Protein AF-A0A0G4L5X0-F1 (afdb_monomer_lite)

InterPro domains:
  IPR021056 Mitochondrial import inner membrane translo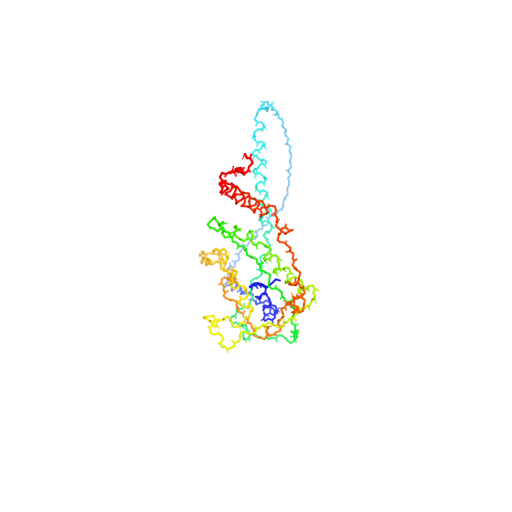case subunit Tim54 [PF11711] (5-232)

Sequence (286 aa):
MLDHEYIRGLHEGWLGPLDAPAQPEPETKPEPVLAAEPVVTPVADAIAETVEEAEKKAADAKAAEEKAAEEKAAEEKKKEEEKKKRPPQPPSYNSTADYAAAHLPPTLPEQLAPAAPIQFPHILGFFNTFTRLKRFLNRRALADDIGREVAAACFAAHREWREGEPGASSDDDELRLEQQRVLAHEEKNWVKSVWEEEKAPEEGKEAEPPREKVWPKPMVLDTRIASRMRRFEVQPEDEARARAIVVPEEEIEGFIKGSLRSIAQWGMSAFAAENKGPNVGNLDDA

Foldseek 3Di:
DQDLVVQLVVLCVFQNDPDQPPDPPDDDDDDDDDDDDDDDDDDDDDDDDDDDDDDDPDDPVPPVVVVVVVVVVVVVVVVVVVVPPDPPDDARRDDLVCSVVTDGDPPDDLADDEDEDQDDQDADDDVCVVVVVVCVQVVVVSVVVNVQQVVLVVVVAKDAWDFADPPPPDVPPVCRTNSQVPCVVRLVRDDVVLVDDDDPDDPDDDDDPDHDSSSVDRRRHDPSVSRNYMYRHDDVVVVVVVVVDDDDVCVVDDPVRNVVVVVVVVVVVVVVVVPPPDPPDPPPPD

Secondary structure (DSSP, 8-state):
---HHHHHHHHHHHHS-SSPPPP-------------------------------S--SSSTTTHHHHHHHHHHHHHHHHHHHHT-PPPPPPPSS-GGGTTTSPPPTTS-SSPPPB---------SSTTHHHHHHHHHTHHHHHHHHHHHHHHHHTT-EEEPPBPPTT---S-TT--BHHHHHHHHHHTTS-GGGSSPPPPPPTTS--PPPPP-TTTSPPP--HHHHTT-EEE---HHHHHHHHH----HHHH--HHHHHHHHHHHHHHHHHHHHTS------TT--

Radius of gyration: 33.38 Å; chains: 1; bounding box: 108×83×79 Å

Structure (mmCIF, N/CA/C/O backbone):
data_AF-A0A0G4L5X0-F1
#
_entry.id   AF-A0A0G4L5X0-F1
#
loop_
_atom_site.group_PDB
_atom_site.id
_atom_site.type_symbol
_atom_site.label_atom_id
_atom_site.label_alt_id
_atom_site.label_comp_id
_atom_site.label_asym_id
_atom_site.label_entity_id
_atom_site.label_seq_id
_atom_site.pdbx_PDB_ins_code
_atom_site.Cartn_x
_atom_site.Cartn_y
_atom_site.Cartn_z
_atom_site.occupancy
_atom_site.B_iso_or_equiv
_atom_site.auth_seq_id
_atom_site.auth_comp_id
_atom_site.auth_asym_id
_atom_site.auth_atom_id
_atom_site.pdbx_PDB_model_num
ATOM 1 N N . MET A 1 1 ? -9.024 -0.213 -3.551 1.00 53.09 1 MET A N 1
ATOM 2 C CA . MET A 1 1 ? -7.750 0.343 -3.064 1.00 53.09 1 MET A CA 1
ATOM 3 C C . MET A 1 1 ? -7.755 0.141 -1.567 1.00 53.09 1 MET A C 1
ATOM 5 O O . MET A 1 1 ? -8.761 0.467 -0.954 1.00 53.09 1 MET A O 1
ATOM 9 N N . LEU A 1 2 ? -6.731 -0.514 -1.024 1.00 68.38 2 LEU A N 1
ATOM 10 C CA . LEU A 1 2 ? -6.594 -0.717 0.417 1.00 68.38 2 LEU A CA 1
ATOM 11 C C . LEU A 1 2 ? -5.841 0.488 0.997 1.00 68.38 2 LEU A C 1
ATOM 13 O O . LEU A 1 2 ? -4.674 0.675 0.666 1.00 68.38 2 LEU A O 1
ATOM 17 N N . ASP A 1 3 ? -6.505 1.293 1.814 1.00 82.00 3 ASP A N 1
ATOM 18 C CA . ASP A 1 3 ? -5.935 2.388 2.603 1.00 82.00 3 ASP A CA 1
ATOM 19 C C . ASP A 1 3 ? -6.527 2.371 4.027 1.00 82.00 3 ASP A C 1
ATOM 21 O O . ASP A 1 3 ? -7.435 1.586 4.332 1.00 82.00 3 ASP A O 1
ATOM 25 N N . HIS A 1 4 ? -5.981 3.199 4.927 1.00 85.38 4 HIS A N 1
ATOM 26 C CA . HIS A 1 4 ? -6.429 3.246 6.325 1.00 85.38 4 HIS A CA 1
ATOM 27 C C . HIS A 1 4 ? -7.918 3.623 6.418 1.00 85.38 4 HIS A C 1
ATOM 29 O O . HIS A 1 4 ? -8.648 3.061 7.233 1.00 85.38 4 HIS A O 1
ATOM 35 N N . GLU A 1 5 ? -8.387 4.522 5.547 1.00 86.19 5 GLU A N 1
ATOM 36 C CA . GLU A 1 5 ? -9.792 4.941 5.461 1.00 86.19 5 GLU A CA 1
ATOM 37 C C . GLU A 1 5 ? -10.710 3.813 4.985 1.00 86.19 5 GLU A C 1
ATOM 39 O O . GLU A 1 5 ? -11.764 3.599 5.576 1.00 86.19 5 GLU A O 1
ATOM 44 N N . TYR A 1 6 ? -10.314 3.046 3.968 1.00 87.69 6 TYR A N 1
ATOM 45 C CA . TYR A 1 6 ? -11.078 1.901 3.480 1.00 87.69 6 TYR A CA 1
ATOM 46 C C . TYR A 1 6 ? -11.244 0.845 4.564 1.00 87.69 6 TYR A C 1
ATOM 48 O O . TYR A 1 6 ? -12.344 0.336 4.770 1.00 87.69 6 TYR A O 1
ATOM 56 N N . ILE A 1 7 ? -10.167 0.523 5.283 1.00 88.88 7 ILE A N 1
ATOM 57 C CA . ILE A 1 7 ? -10.229 -0.441 6.381 1.00 88.88 7 ILE A CA 1
ATOM 58 C C . ILE A 1 7 ? -11.102 0.095 7.514 1.00 88.88 7 ILE A C 1
ATOM 60 O O . ILE A 1 7 ? -11.930 -0.653 8.038 1.00 88.88 7 ILE A O 1
ATOM 64 N N . ARG A 1 8 ? -10.982 1.382 7.849 1.00 87.75 8 ARG A N 1
ATOM 65 C CA . ARG A 1 8 ? -11.830 2.027 8.852 1.00 87.75 8 ARG A CA 1
ATOM 66 C C . ARG A 1 8 ? -13.306 1.973 8.466 1.00 87.75 8 ARG A C 1
ATOM 68 O O . ARG A 1 8 ? -14.110 1.472 9.246 1.00 87.75 8 ARG A O 1
ATOM 75 N N . GLY A 1 9 ? -13.637 2.379 7.244 1.00 87.81 9 GLY A N 1
ATOM 76 C CA . GLY A 1 9 ? -14.993 2.347 6.701 1.00 87.81 9 GLY A CA 1
ATOM 77 C C . GLY A 1 9 ? -15.554 0.929 6.576 1.00 87.81 9 GLY A C 1
ATOM 78 O O . GLY A 1 9 ? -16.737 0.714 6.822 1.00 87.81 9 GLY A O 1
ATOM 79 N N . LEU A 1 10 ? -14.714 -0.067 6.271 1.00 89.81 10 LEU A N 1
ATOM 80 C CA . LEU A 1 10 ? -15.118 -1.474 6.267 1.00 89.81 10 LEU A CA 1
ATOM 81 C C . LEU A 1 10 ? -15.513 -1.940 7.674 1.00 89.81 10 LEU A C 1
ATOM 83 O O . LEU A 1 10 ? -16.540 -2.595 7.834 1.00 89.81 10 LEU A O 1
ATOM 87 N N . HIS A 1 11 ? -14.726 -1.591 8.694 1.00 90.06 11 HIS A N 1
ATOM 88 C CA . HIS A 1 11 ? -15.056 -1.929 10.079 1.00 90.06 11 HIS A CA 1
ATOM 89 C C . HIS A 1 11 ? -16.285 -1.160 10.561 1.00 90.06 11 HIS A C 1
ATOM 91 O O . HIS A 1 11 ? -17.118 -1.740 11.241 1.00 90.06 11 HIS A O 1
ATOM 97 N N . GLU A 1 12 ? -16.464 0.100 10.172 1.00 87.69 12 GLU A N 1
ATOM 98 C CA . GLU A 1 12 ? -17.678 0.860 10.495 1.00 87.69 12 GLU A CA 1
ATOM 99 C C . GLU A 1 12 ? -18.925 0.286 9.840 1.00 87.69 12 GLU A C 1
ATOM 101 O O . GLU A 1 12 ? -19.952 0.174 10.498 1.00 87.69 12 GLU A O 1
ATOM 106 N N . GLY A 1 13 ? -18.838 -0.139 8.581 1.00 87.88 13 GLY A N 1
ATOM 107 C CA . GLY A 1 13 ? -19.975 -0.733 7.883 1.00 87.88 13 GLY A CA 1
ATOM 108 C C . GLY A 1 13 ? -20.465 -2.038 8.517 1.00 87.88 13 GLY A C 1
ATOM 109 O O . GLY A 1 13 ? -21.651 -2.343 8.434 1.00 87.88 13 GLY A O 1
ATOM 110 N N . TRP A 1 14 ? -19.572 -2.802 9.157 1.00 89.00 14 TRP A N 1
ATOM 111 C CA . TRP A 1 14 ? -19.906 -4.106 9.743 1.00 89.00 14 TRP A CA 1
ATOM 112 C C . TRP A 1 14 ? -20.036 -4.111 11.268 1.00 89.00 14 TRP A C 1
ATOM 114 O O . TRP A 1 14 ? -20.819 -4.894 11.793 1.00 89.00 14 TRP A O 1
ATOM 124 N N . LEU A 1 15 ? -19.267 -3.287 11.978 1.00 87.06 15 LEU A N 1
ATOM 125 C CA . LEU A 1 15 ? -19.232 -3.213 13.445 1.00 87.06 15 LEU A CA 1
ATOM 126 C C . LEU A 1 15 ? -19.888 -1.940 13.987 1.00 87.06 15 LEU A C 1
ATOM 128 O O . LEU A 1 15 ? -20.037 -1.805 15.200 1.00 87.06 15 LEU A O 1
ATOM 132 N N . GLY A 1 16 ? -20.204 -0.974 13.125 1.00 80.81 16 GLY A N 1
ATOM 133 C CA . GLY A 1 16 ? -20.851 0.268 13.524 1.00 80.81 16 GLY A CA 1
ATOM 134 C C . GLY A 1 16 ? -22.315 0.061 13.921 1.00 80.81 16 GLY A C 1
ATOM 135 O O . GLY A 1 16 ? -22.958 -0.897 13.479 1.00 80.81 16 GLY A O 1
ATOM 136 N N . PRO A 1 17 ? -22.861 0.953 14.763 1.00 71.50 17 PRO A N 1
ATOM 137 C CA . PRO A 1 17 ? -24.277 0.930 15.096 1.00 71.50 17 PRO A CA 1
ATOM 138 C C . PRO A 1 17 ? -25.116 1.213 13.839 1.00 71.50 17 PRO A C 1
ATOM 140 O O . PRO A 1 17 ? -24.800 2.111 13.061 1.00 71.50 17 PRO A O 1
ATOM 143 N N . LEU A 1 18 ? -26.180 0.427 13.633 1.00 62.97 18 LEU A N 1
ATOM 144 C CA . LEU A 1 18 ? -27.093 0.581 12.488 1.00 62.97 18 LEU A CA 1
ATOM 145 C C . LEU A 1 18 ? -27.895 1.890 12.551 1.00 62.97 18 LEU A C 1
ATOM 147 O O . LEU A 1 18 ? -28.259 2.431 11.510 1.00 62.97 18 LEU A O 1
ATOM 151 N N . ASP A 1 19 ? -28.129 2.395 13.764 1.00 62.16 19 ASP A N 1
ATOM 152 C CA . ASP A 1 19 ? -28.744 3.692 14.019 1.00 62.16 19 ASP A CA 1
ATOM 153 C C . ASP A 1 19 ? -27.667 4.698 14.428 1.00 62.16 19 ASP A C 1
ATOM 155 O O . ASP A 1 19 ? -26.788 4.391 15.240 1.00 62.16 19 ASP A O 1
ATOM 159 N N . ALA A 1 20 ? -27.743 5.915 13.883 1.00 62.06 20 ALA A N 1
ATOM 160 C CA . ALA A 1 20 ? -26.880 7.000 14.327 1.00 62.06 20 ALA A CA 1
ATOM 161 C C . ALA A 1 20 ? -27.063 7.187 15.846 1.00 62.06 20 ALA A C 1
ATOM 163 O O . ALA A 1 20 ? -28.211 7.259 16.302 1.00 62.06 20 ALA A O 1
ATOM 164 N N . PRO A 1 21 ? -25.977 7.261 16.640 1.00 60.75 21 PRO A N 1
ATOM 165 C CA . PRO A 1 21 ? -26.099 7.557 18.057 1.00 60.75 21 PRO A CA 1
ATOM 166 C C . PRO A 1 21 ? -26.884 8.859 18.207 1.00 60.75 21 PRO A C 1
ATOM 168 O O . PRO A 1 21 ? -26.646 9.814 17.460 1.00 60.75 21 PRO A O 1
ATOM 171 N N . ALA A 1 22 ? -27.848 8.871 19.132 1.00 53.59 22 ALA A N 1
ATOM 172 C CA . ALA A 1 22 ? -28.636 10.059 19.418 1.00 53.59 22 ALA A CA 1
ATOM 173 C C . ALA A 1 22 ? -27.671 11.231 19.630 1.00 53.59 22 ALA A C 1
ATOM 175 O O . ALA A 1 22 ? -26.800 11.168 20.502 1.00 53.59 22 ALA A O 1
ATOM 176 N N . GLN A 1 23 ? -27.777 12.261 18.782 1.00 55.84 23 GLN A N 1
ATOM 177 C CA . GLN A 1 23 ? -27.031 13.497 18.999 1.00 55.84 23 GLN A CA 1
ATOM 178 C C . GLN A 1 23 ? -27.354 13.970 20.420 1.00 55.84 23 GLN A C 1
ATOM 180 O O . GLN A 1 23 ? -28.521 13.866 20.810 1.00 55.84 23 GLN A O 1
ATOM 185 N N . PRO A 1 24 ? -26.364 14.427 21.207 1.00 52.91 24 PRO A N 1
ATOM 186 C CA . PRO A 1 24 ? -26.639 14.909 22.550 1.00 52.91 24 PRO A CA 1
ATOM 187 C C . PRO A 1 24 ? -27.704 16.004 22.451 1.00 52.91 24 PRO A C 1
ATOM 189 O O . PRO A 1 24 ? -27.486 17.033 21.810 1.00 52.91 24 PRO A O 1
ATOM 192 N N . GLU A 1 25 ? -28.885 15.734 23.013 1.00 50.25 25 GLU A N 1
ATOM 193 C CA . GLU A 1 25 ? -29.972 16.704 23.071 1.00 50.25 25 GLU A CA 1
ATOM 194 C C . GLU A 1 25 ? -29.450 17.954 23.794 1.00 50.25 25 GLU A C 1
ATOM 196 O O . GLU A 1 25 ? -28.873 17.825 24.879 1.00 50.25 25 GLU A O 1
ATOM 201 N N . PRO A 1 26 ? -29.614 19.164 23.230 1.00 51.38 26 PRO A N 1
ATOM 202 C CA . PRO A 1 26 ? -29.304 20.376 23.967 1.00 51.38 26 PRO A CA 1
ATOM 203 C C . PRO A 1 26 ? -30.234 20.435 25.180 1.00 51.38 26 PRO A C 1
ATOM 205 O O . PRO A 1 26 ? -31.458 20.449 25.030 1.00 51.38 26 PRO A O 1
ATOM 208 N N . GLU A 1 27 ? -29.656 20.443 26.382 1.00 45.84 27 GLU A N 1
ATOM 209 C CA . GLU A 1 27 ? -30.398 20.537 27.637 1.00 45.84 27 GLU A CA 1
ATOM 210 C C . GLU A 1 27 ? -31.343 21.748 27.601 1.00 45.84 27 GLU A C 1
ATOM 212 O O . GLU A 1 27 ? -30.938 22.912 27.628 1.00 45.84 27 GLU A O 1
ATOM 217 N N . THR A 1 28 ? -32.641 21.475 27.506 1.00 43.12 28 THR A N 1
ATOM 218 C CA . THR A 1 28 ? -33.677 22.501 27.560 1.00 43.12 28 THR A CA 1
ATOM 219 C C . THR A 1 28 ? -33.921 23.008 28.983 1.00 43.12 28 THR A C 1
ATOM 221 O O . THR A 1 28 ? -34.253 22.219 29.867 1.00 43.12 28 THR A O 1
ATOM 224 N N . LYS A 1 29 ? -33.989 24.352 29.068 1.00 39.41 29 LYS A N 1
ATOM 225 C CA . LYS A 1 29 ? -34.897 25.222 29.865 1.00 39.41 29 LYS A CA 1
ATOM 226 C C . LYS A 1 29 ? -34.420 25.763 31.233 1.00 39.41 29 LYS A C 1
ATOM 228 O O . LYS A 1 29 ? -33.655 25.088 31.909 1.00 39.41 29 LYS A O 1
ATOM 233 N N . PRO A 1 30 ? -34.923 26.951 31.686 1.00 41.22 30 PRO A N 1
ATOM 234 C CA . PRO A 1 30 ? -36.195 27.591 31.291 1.00 41.22 30 PRO A CA 1
ATOM 235 C C . PRO A 1 30 ? -36.183 29.089 30.898 1.00 41.22 30 PRO A C 1
ATOM 237 O O . PRO A 1 30 ? -35.328 29.878 31.286 1.00 41.22 30 PRO A O 1
ATOM 240 N N . GLU A 1 31 ? -37.222 29.451 30.139 1.00 38.97 31 GLU A N 1
ATOM 241 C CA . GLU A 1 31 ? -37.639 30.795 29.702 1.00 38.97 31 GLU A CA 1
ATOM 242 C C . GLU A 1 31 ? -38.152 31.688 30.854 1.00 38.97 31 GLU A C 1
ATOM 244 O O . GLU A 1 31 ? -38.681 31.169 31.843 1.00 38.97 31 GLU A O 1
ATOM 249 N N . PRO A 1 32 ? -38.199 33.021 30.647 1.00 37.31 32 PRO A N 1
ATOM 250 C CA . PRO A 1 32 ? -39.295 33.830 31.168 1.00 37.31 32 PRO A CA 1
ATOM 251 C C . PRO A 1 32 ? -40.090 34.560 30.062 1.00 37.31 32 PRO A C 1
ATOM 253 O O . PRO A 1 32 ? -39.583 35.418 29.349 1.00 37.31 32 PRO A O 1
ATOM 256 N N . VAL A 1 33 ? -41.366 34.168 29.970 1.00 31.56 33 VAL A N 1
ATOM 257 C CA . VAL A 1 33 ? -42.617 34.935 29.762 1.00 31.56 33 VAL A CA 1
ATOM 258 C C . VAL A 1 33 ? -42.619 36.357 29.145 1.00 31.56 33 VAL A C 1
ATOM 260 O O . VAL A 1 33 ? -42.152 37.316 29.747 1.00 31.56 33 VAL A O 1
ATOM 263 N N . LEU A 1 34 ? -43.427 36.451 28.070 1.00 31.36 34 LEU A N 1
ATOM 264 C CA . LEU A 1 34 ? -44.468 37.458 27.743 1.00 31.36 34 LEU A CA 1
ATOM 265 C C . LEU A 1 34 ? -44.061 38.923 27.467 1.00 31.36 34 LEU A C 1
ATOM 267 O O . LEU A 1 34 ? -43.790 39.674 28.395 1.00 31.36 34 LEU A O 1
ATOM 271 N N . ALA A 1 35 ? -44.261 39.391 26.221 1.00 29.83 35 ALA A N 1
ATOM 272 C CA . ALA A 1 35 ? -45.396 40.265 25.849 1.00 29.83 35 ALA A CA 1
ATOM 273 C C . ALA A 1 35 ? -45.268 40.913 24.444 1.00 29.83 35 ALA A C 1
ATOM 275 O O . ALA A 1 35 ? -44.258 41.527 24.124 1.00 29.83 35 ALA A O 1
ATOM 276 N N . ALA A 1 36 ? -46.394 40.862 23.716 1.00 30.41 36 ALA A N 1
ATOM 277 C CA . ALA A 1 36 ? -46.933 41.828 22.742 1.00 30.41 36 ALA A CA 1
ATOM 278 C C . ALA A 1 36 ? -46.325 41.974 21.318 1.00 30.41 36 ALA A C 1
ATOM 280 O O . ALA A 1 36 ? -45.273 42.563 21.101 1.00 30.41 36 ALA A O 1
ATOM 281 N N . GLU A 1 37 ? -47.130 41.508 20.351 1.00 31.77 37 GLU A N 1
ATOM 282 C CA . GLU A 1 37 ? -47.247 41.869 18.918 1.00 31.77 37 GLU A CA 1
ATOM 283 C C . GLU A 1 37 ? -47.435 43.403 18.682 1.00 31.77 37 GLU A C 1
ATOM 285 O O . GLU A 1 37 ? -47.614 44.095 19.689 1.00 31.77 37 GLU A O 1
ATOM 290 N N . PRO A 1 38 ? -47.530 43.985 17.442 1.00 41.16 38 PRO A N 1
ATOM 291 C CA . PRO A 1 38 ? -47.794 43.354 16.123 1.00 41.16 38 PRO A CA 1
ATOM 292 C C . PRO A 1 38 ? -47.134 43.960 14.835 1.00 41.16 38 PRO A C 1
ATOM 294 O O . PRO A 1 38 ? -46.765 45.125 14.813 1.00 41.16 38 PRO A O 1
ATOM 297 N N . VAL A 1 39 ? -47.117 43.158 13.738 1.00 28.83 39 VAL A N 1
ATOM 298 C CA . VAL A 1 39 ? -47.532 43.477 12.324 1.00 28.83 39 VAL A CA 1
ATOM 299 C C . VAL A 1 39 ? -46.728 44.584 11.566 1.00 28.83 39 VAL A C 1
ATOM 301 O O . VAL A 1 39 ? -46.458 45.634 12.118 1.00 28.83 39 VAL A O 1
ATOM 304 N N . VAL A 1 40 ? -46.257 44.526 10.305 1.00 29.31 40 VAL A N 1
ATOM 305 C CA . VAL A 1 40 ? -46.724 44.042 8.980 1.00 29.31 40 VAL A CA 1
ATOM 306 C C . VAL A 1 40 ? -45.515 44.029 8.006 1.00 29.31 40 VAL A C 1
ATOM 308 O O . VAL A 1 40 ? -44.627 44.872 8.094 1.00 29.31 40 VAL A O 1
ATOM 311 N N . THR A 1 41 ? -45.547 43.154 7.003 1.00 27.88 41 THR A N 1
ATOM 312 C CA . THR A 1 41 ? -44.891 43.291 5.678 1.00 27.88 41 THR A CA 1
ATOM 313 C C . THR A 1 41 ? -45.945 43.812 4.653 1.00 27.88 41 THR A C 1
ATOM 315 O O . THR A 1 41 ? -47.106 43.909 5.058 1.00 27.88 41 THR A O 1
ATOM 318 N N . PRO A 1 42 ? -45.715 44.031 3.329 1.00 42.50 42 PRO A N 1
ATOM 319 C CA . PRO A 1 42 ? -44.50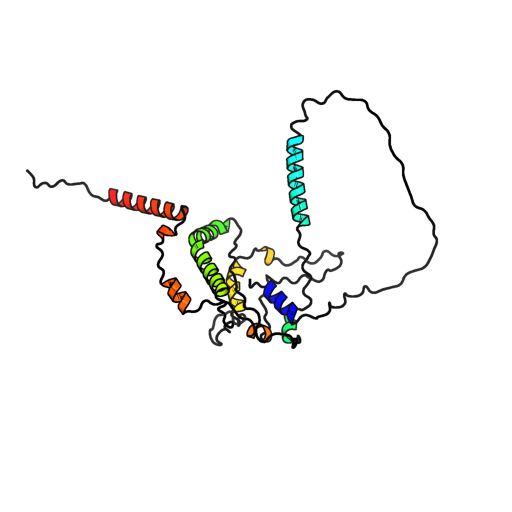6 44.261 2.499 1.00 42.50 42 PRO A CA 1
ATOM 320 C C . PRO A 1 42 ? -44.723 45.305 1.330 1.00 42.50 42 PRO A C 1
ATOM 322 O O . PRO A 1 42 ? -45.770 45.929 1.227 1.00 42.50 42 PRO A O 1
ATOM 325 N N . VAL A 1 43 ? -43.759 45.361 0.386 1.00 25.00 43 VAL A N 1
ATOM 326 C CA . VAL A 1 43 ? -43.892 45.584 -1.093 1.00 25.00 43 VAL A CA 1
ATOM 327 C C . VAL A 1 43 ? -43.743 46.999 -1.722 1.00 25.00 43 VAL A C 1
ATOM 329 O O . VAL A 1 43 ? -44.533 47.895 -1.471 1.00 25.00 43 VAL A O 1
ATOM 332 N N . ALA A 1 44 ? -42.736 47.061 -2.621 1.00 24.50 44 ALA A N 1
ATOM 333 C CA . ALA A 1 44 ? -42.554 47.698 -3.953 1.00 24.50 44 ALA A CA 1
ATOM 334 C C . ALA A 1 44 ? -42.904 49.169 -4.257 1.00 24.50 44 ALA A C 1
ATOM 336 O O . ALA A 1 44 ? -43.985 49.648 -3.953 1.00 24.50 44 ALA A O 1
ATOM 337 N N . ASP A 1 45 ? -41.990 49.859 -4.957 1.00 23.11 45 ASP A N 1
ATOM 338 C CA . ASP A 1 45 ? -41.986 50.130 -6.421 1.00 23.11 45 ASP A CA 1
ATOM 339 C C . ASP A 1 45 ? -40.960 51.266 -6.684 1.00 23.11 45 ASP A C 1
ATOM 341 O O . ASP A 1 45 ? -40.919 52.256 -5.965 1.00 23.11 45 ASP A O 1
ATOM 345 N N . ALA A 1 46 ? -39.897 51.066 -7.465 1.00 26.25 46 ALA A N 1
ATOM 346 C CA . ALA A 1 46 ? -39.821 51.085 -8.930 1.00 26.25 46 ALA A CA 1
ATOM 347 C C . ALA A 1 46 ? -39.534 52.476 -9.556 1.00 26.25 46 ALA A C 1
ATOM 349 O O . ALA A 1 46 ? -40.389 53.347 -9.581 1.00 26.25 46 ALA A O 1
ATOM 350 N N . ILE A 1 47 ? -38.324 52.569 -10.138 1.00 29.58 47 ILE A N 1
ATOM 351 C CA . ILE A 1 47 ? -37.998 53.066 -11.497 1.00 29.58 47 ILE A CA 1
ATOM 352 C C . ILE A 1 47 ? -38.199 54.565 -11.824 1.00 29.58 47 ILE A C 1
ATOM 354 O O . ILE A 1 47 ? -39.304 55.081 -11.734 1.00 29.58 47 ILE A O 1
ATOM 358 N N . ALA A 1 48 ? -37.121 55.188 -12.339 1.00 26.45 48 ALA A N 1
ATOM 359 C CA . ALA A 1 48 ? -37.036 56.078 -13.527 1.00 26.45 48 ALA A CA 1
ATOM 360 C C . ALA A 1 48 ? -35.839 57.044 -13.347 1.00 26.45 48 ALA A C 1
ATOM 362 O O . ALA A 1 48 ? -35.791 57.769 -12.359 1.00 26.45 48 ALA A O 1
ATOM 363 N N . GLU A 1 49 ? -34.739 56.882 -14.101 1.00 31.94 49 GLU A N 1
ATOM 364 C CA . GLU A 1 49 ? -34.431 57.607 -15.365 1.00 31.94 49 GLU A CA 1
ATOM 365 C C . GLU A 1 49 ? -34.075 59.091 -15.118 1.00 31.94 49 GLU A C 1
ATOM 367 O O . GLU A 1 49 ? -34.688 59.749 -14.295 1.00 31.94 49 GLU A O 1
ATOM 372 N N . THR A 1 50 ? -33.088 59.740 -15.732 1.00 28.45 50 THR A N 1
ATOM 373 C CA . THR A 1 50 ? -32.335 59.546 -16.983 1.00 28.45 50 THR A CA 1
ATOM 374 C C . THR A 1 50 ? -31.196 60.587 -16.954 1.00 28.45 50 THR A C 1
ATOM 376 O O . THR A 1 50 ? -31.384 61.672 -16.415 1.00 28.45 50 THR A O 1
ATOM 379 N N . VAL A 1 51 ? -29.962 60.215 -17.307 1.00 28.48 51 VAL A N 1
ATOM 380 C CA . VAL A 1 51 ? -29.277 60.559 -18.578 1.00 28.48 51 VAL A CA 1
ATOM 381 C C . VAL A 1 51 ? -28.908 62.043 -18.713 1.00 28.48 51 VAL A C 1
ATOM 383 O O . VAL A 1 51 ? -29.759 62.875 -18.976 1.00 28.48 51 VAL A O 1
ATOM 386 N N . GLU A 1 52 ? -27.615 62.334 -18.562 1.00 34.41 52 GLU A N 1
ATOM 387 C CA . GLU A 1 52 ? -26.761 62.954 -19.594 1.00 34.41 52 GLU A CA 1
ATOM 388 C C . GLU A 1 52 ? -25.301 62.756 -19.133 1.00 34.41 52 GLU A C 1
ATOM 390 O O . GLU A 1 52 ? -24.897 63.186 -18.056 1.00 34.41 52 GLU A O 1
ATOM 395 N N . GLU A 1 53 ? -24.558 61.816 -19.714 1.00 27.36 53 GLU A N 1
ATOM 396 C CA . GLU A 1 53 ? -23.855 61.978 -20.996 1.00 27.36 53 GLU A CA 1
ATOM 397 C C . GLU A 1 53 ? -22.667 62.944 -20.826 1.00 27.36 53 GLU A C 1
ATOM 399 O O . GLU A 1 53 ? -22.797 64.147 -20.672 1.00 27.36 53 GLU A O 1
ATOM 404 N N . ALA A 1 54 ? -21.507 62.404 -20.466 1.00 27.77 54 ALA A N 1
ATOM 405 C CA . ALA A 1 54 ? -20.510 61.862 -21.386 1.00 27.77 54 ALA A CA 1
ATOM 406 C C . ALA A 1 54 ? -19.687 62.957 -22.062 1.00 27.77 54 ALA A C 1
ATOM 408 O O . ALA A 1 54 ? -20.094 63.546 -23.044 1.00 27.77 54 ALA A O 1
ATOM 409 N N . GLU A 1 55 ? -18.456 63.112 -21.586 1.00 32.44 55 GLU A N 1
ATOM 410 C CA . GLU A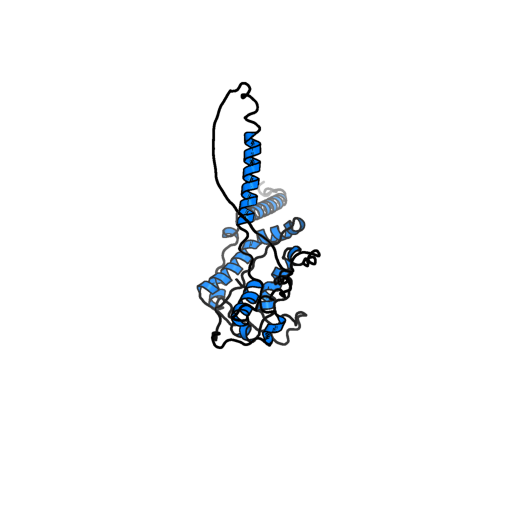 1 55 ? -17.296 63.294 -22.455 1.00 32.44 55 GLU A CA 1
ATOM 411 C C . GLU A 1 55 ? -16.042 63.149 -21.592 1.00 32.44 55 GLU A C 1
ATOM 413 O O . GLU A 1 55 ? -15.648 64.077 -20.890 1.00 32.44 55 GLU A O 1
ATOM 418 N N . LYS A 1 56 ? -15.486 61.929 -21.569 1.00 32.91 56 LYS A N 1
ATOM 419 C CA . LYS A 1 56 ? -14.069 61.569 -21.304 1.00 32.91 56 LYS A CA 1
ATOM 420 C C . LYS A 1 56 ? -13.919 60.050 -21.106 1.00 32.91 56 LYS A C 1
ATOM 422 O O . LYS A 1 56 ? -13.263 59.572 -20.189 1.00 32.91 56 LYS A O 1
ATOM 427 N N . LYS A 1 57 ? -14.511 59.263 -22.009 1.00 36.47 57 LYS A N 1
ATOM 428 C CA . LYS A 1 57 ? -14.011 57.921 -22.342 1.00 36.47 57 LYS A CA 1
ATOM 429 C C . LYS A 1 57 ? -13.172 58.077 -23.602 1.00 36.47 57 LYS A C 1
ATOM 431 O O . LYS A 1 57 ? -13.727 58.504 -24.604 1.00 36.47 57 LYS A O 1
ATOM 436 N N . ALA A 1 58 ? -11.890 57.714 -23.563 1.00 37.41 58 ALA A N 1
ATOM 437 C CA . ALA A 1 58 ? -11.206 57.234 -24.772 1.00 37.41 58 ALA A CA 1
ATOM 438 C C . ALA A 1 58 ? -9.843 56.565 -24.528 1.00 37.41 58 ALA A C 1
ATOM 440 O O . ALA A 1 58 ? -9.467 55.733 -25.343 1.00 37.41 58 ALA A O 1
ATOM 441 N N . ALA A 1 59 ? -9.100 56.865 -23.454 1.00 36.41 59 ALA A N 1
ATOM 442 C CA . ALA A 1 59 ? -7.708 56.387 -23.354 1.00 36.41 59 ALA A CA 1
ATOM 443 C C . ALA A 1 59 ? -7.412 55.386 -22.219 1.00 36.41 59 ALA A C 1
ATOM 445 O O . ALA A 1 59 ? -6.495 54.587 -22.362 1.00 36.41 59 ALA A O 1
ATOM 446 N N . ASP A 1 60 ? -8.204 55.352 -21.143 1.00 41.09 60 ASP A N 1
ATOM 447 C CA . ASP A 1 60 ? -7.900 54.529 -19.951 1.00 41.09 60 ASP A CA 1
ATOM 448 C C . ASP A 1 60 ? -8.685 53.201 -19.883 1.00 41.09 60 ASP A C 1
ATOM 450 O O . ASP A 1 60 ? -8.604 52.441 -18.925 1.00 41.09 60 ASP A O 1
ATOM 454 N N . ALA A 1 61 ? -9.464 52.888 -20.923 1.00 44.88 61 ALA A N 1
ATOM 455 C CA . ALA A 1 61 ? -10.353 51.724 -20.945 1.00 44.88 61 ALA A CA 1
ATOM 456 C C . ALA A 1 61 ? -9.664 50.406 -21.342 1.00 44.88 61 ALA A C 1
ATOM 458 O O . ALA A 1 61 ? -10.293 49.361 -21.262 1.00 44.88 61 ALA A O 1
ATOM 459 N N . LYS A 1 62 ? -8.389 50.424 -21.759 1.00 42.66 62 LYS A N 1
ATOM 460 C CA . LYS A 1 62 ? -7.716 49.226 -22.299 1.00 42.66 62 LYS A CA 1
ATOM 461 C C . LYS A 1 62 ? -6.689 48.575 -21.366 1.00 42.66 62 LYS A C 1
ATOM 463 O O . LYS A 1 62 ? -6.268 47.463 -21.640 1.00 42.66 62 LYS A O 1
ATOM 468 N N . ALA A 1 63 ? -6.315 49.229 -20.262 1.00 41.88 63 ALA A N 1
ATOM 469 C CA . ALA A 1 63 ? -5.383 48.679 -19.266 1.00 41.88 63 ALA A CA 1
ATOM 470 C C . ALA A 1 63 ? -6.082 48.181 -17.982 1.00 41.88 63 ALA A C 1
ATOM 472 O O . ALA A 1 63 ? -5.532 47.353 -17.257 1.00 41.88 63 ALA A O 1
ATOM 473 N N . ALA A 1 64 ? -7.305 48.649 -17.705 1.00 42.78 64 ALA A N 1
ATOM 474 C CA . ALA A 1 64 ? -8.111 48.204 -16.565 1.00 42.78 64 ALA A CA 1
ATOM 475 C C . ALA A 1 64 ? -8.904 46.911 -16.851 1.00 42.78 64 ALA A C 1
ATOM 477 O O . ALA A 1 64 ? -9.195 46.148 -15.932 1.00 42.78 64 ALA A O 1
ATOM 478 N N . GLU A 1 65 ? -9.221 46.637 -18.121 1.00 46.34 65 GLU A N 1
ATOM 479 C CA . GLU A 1 65 ? -9.999 45.461 -18.537 1.00 46.34 65 GLU A CA 1
ATOM 480 C C . GLU A 1 65 ? -9.169 44.163 -18.482 1.00 46.34 65 GLU A C 1
ATOM 482 O O . GLU A 1 65 ? -9.696 43.105 -18.146 1.00 46.34 65 GLU A O 1
ATOM 487 N N . GLU A 1 66 ? -7.848 44.251 -18.685 1.00 46.69 66 GLU A N 1
ATOM 488 C CA . GLU A 1 66 ? -6.940 43.095 -18.635 1.00 46.69 66 GLU A CA 1
ATOM 489 C C . GLU A 1 66 ? -6.619 42.666 -17.188 1.00 46.69 66 GLU A C 1
ATOM 491 O O . GLU A 1 66 ? -6.595 41.474 -16.888 1.00 46.69 66 GLU A O 1
ATOM 496 N N . LYS A 1 67 ? -6.507 43.617 -16.244 1.00 46.84 67 LYS A N 1
ATOM 497 C CA . LYS A 1 67 ? -6.340 43.304 -14.809 1.00 46.84 67 LYS A CA 1
ATOM 498 C C . LYS A 1 67 ? -7.626 42.813 -14.139 1.00 46.84 67 LYS A C 1
ATOM 500 O O . LYS A 1 67 ? -7.565 41.906 -13.316 1.00 46.84 67 LYS A O 1
ATOM 505 N N . ALA A 1 68 ? -8.791 43.348 -14.510 1.00 48.66 68 ALA A N 1
ATOM 506 C CA . ALA A 1 68 ? -10.070 42.901 -13.950 1.00 48.66 68 ALA A CA 1
ATOM 507 C C . ALA A 1 68 ? -10.495 41.507 -14.455 1.00 48.66 68 ALA A C 1
ATOM 509 O O . ALA A 1 68 ? -11.198 40.786 -13.744 1.00 48.66 68 ALA A O 1
ATOM 510 N N . ALA A 1 69 ? -10.066 41.110 -15.660 1.00 48.56 69 ALA A N 1
ATOM 511 C CA . ALA A 1 69 ? -10.298 39.770 -16.199 1.00 48.56 69 ALA A CA 1
ATOM 512 C C . ALA A 1 69 ? -9.406 38.706 -15.530 1.00 48.56 69 ALA A C 1
ATOM 514 O O . ALA A 1 69 ? -9.878 37.604 -15.251 1.00 48.56 69 ALA A O 1
ATOM 515 N N . GLU A 1 70 ? -8.151 39.038 -15.209 1.00 50.31 70 GLU A N 1
ATOM 516 C CA . GLU A 1 70 ? -7.232 38.129 -14.510 1.00 50.31 70 GLU A CA 1
ATOM 517 C C . GLU A 1 70 ? -7.614 37.947 -13.027 1.00 50.31 70 GLU A C 1
ATOM 519 O O . GLU A 1 70 ? -7.583 36.829 -12.507 1.00 50.31 70 GLU A O 1
ATOM 524 N N . GLU A 1 71 ? -8.083 39.010 -12.365 1.00 50.38 71 GLU A N 1
ATOM 525 C CA . GLU A 1 71 ? -8.523 38.963 -10.964 1.00 50.38 71 GLU A CA 1
ATOM 526 C C . GLU A 1 71 ? -9.868 38.229 -10.801 1.00 50.38 71 GLU A C 1
ATOM 528 O O . GLU A 1 71 ? -10.012 37.405 -9.896 1.00 50.38 71 GLU A O 1
ATOM 533 N N . LYS A 1 72 ? -10.814 38.405 -11.740 1.00 53.84 72 LYS A N 1
ATOM 534 C CA . LYS A 1 72 ? -12.058 37.616 -11.765 1.00 53.84 72 LYS A CA 1
ATOM 535 C C . LYS A 1 72 ? -11.817 36.148 -12.108 1.00 53.84 72 LYS A C 1
ATOM 537 O O . LYS A 1 72 ? -12.414 35.303 -11.457 1.00 53.84 72 LYS A O 1
ATOM 542 N N . ALA A 1 73 ? -10.915 35.816 -13.036 1.00 52.91 73 ALA A N 1
ATOM 543 C CA . ALA A 1 73 ? -10.590 34.418 -13.348 1.00 52.91 73 ALA A CA 1
ATOM 544 C C . ALA A 1 73 ? -9.863 33.700 -12.190 1.00 52.91 73 ALA A C 1
ATOM 546 O O . ALA A 1 73 ? -10.032 32.492 -11.997 1.00 52.91 73 ALA A O 1
ATOM 547 N N . ALA A 1 74 ? -9.074 34.430 -11.392 1.00 49.81 74 ALA A N 1
ATOM 548 C CA . ALA A 1 74 ? -8.442 33.908 -10.180 1.00 49.81 74 ALA A CA 1
ATOM 549 C C . ALA A 1 74 ? -9.436 33.751 -9.012 1.00 49.81 74 ALA A C 1
ATOM 551 O O . ALA A 1 74 ? -9.348 32.779 -8.257 1.00 49.81 74 ALA A O 1
ATOM 552 N N . GLU A 1 75 ? -10.403 34.663 -8.874 1.00 51.16 75 GLU A N 1
ATOM 553 C CA . GLU A 1 75 ? -11.465 34.574 -7.866 1.00 51.16 75 GLU A CA 1
ATOM 554 C C . GLU A 1 75 ? -12.501 33.489 -8.212 1.00 51.16 75 GLU A C 1
ATOM 556 O O . GLU A 1 75 ? -12.963 32.776 -7.321 1.00 51.16 75 GLU A O 1
ATOM 561 N N . GLU A 1 76 ? -12.812 33.288 -9.498 1.00 53.00 76 GLU A N 1
ATOM 562 C CA . GLU A 1 76 ? -13.720 32.234 -9.969 1.00 53.00 76 GLU A CA 1
ATOM 563 C C . GLU A 1 76 ? -13.099 30.840 -9.800 1.00 53.00 76 GLU A C 1
ATOM 565 O O . GLU A 1 76 ? -13.779 29.939 -9.315 1.00 53.00 76 GLU A O 1
ATOM 570 N N . LYS A 1 77 ? -11.787 30.675 -10.045 1.00 51.16 77 LYS A N 1
ATOM 571 C CA . LYS A 1 77 ? -11.064 29.426 -9.728 1.00 51.16 77 LYS A CA 1
ATOM 572 C C . LYS A 1 77 ? -11.000 29.137 -8.227 1.00 51.16 77 LYS A C 1
ATOM 574 O O . LYS A 1 77 ? -11.192 27.990 -7.834 1.00 51.16 77 LYS A O 1
ATOM 579 N N . LYS A 1 78 ? -10.802 30.157 -7.380 1.00 50.03 78 LYS A N 1
ATOM 580 C CA . LYS A 1 78 ? -10.849 29.994 -5.914 1.00 50.03 78 LYS A CA 1
ATOM 581 C C . LYS A 1 78 ? -12.257 29.654 -5.412 1.00 50.03 78 LYS A C 1
ATOM 583 O O . LYS A 1 78 ? -12.393 28.775 -4.567 1.00 50.03 78 LYS A O 1
ATOM 588 N N . LYS A 1 79 ? -13.310 30.275 -5.960 1.00 51.69 79 LYS A N 1
ATOM 589 C CA . LYS A 1 79 ? -14.713 29.941 -5.638 1.00 51.69 79 LYS A CA 1
ATOM 590 C C . LYS A 1 79 ? -15.139 28.573 -6.175 1.00 51.69 79 LYS A C 1
ATOM 592 O O . LYS A 1 79 ? -15.971 27.917 -5.549 1.00 51.69 79 LYS A O 1
ATOM 597 N N . GLU A 1 80 ? -14.592 28.124 -7.303 1.00 52.59 80 GLU A N 1
ATOM 598 C CA . GLU A 1 80 ? -14.857 26.791 -7.854 1.00 52.59 80 GLU A CA 1
ATOM 599 C C . GLU A 1 80 ? -14.124 25.686 -7.068 1.00 52.59 80 GLU A C 1
ATOM 601 O O . GLU A 1 80 ? -14.702 24.621 -6.843 1.00 52.59 80 GLU A O 1
ATOM 606 N N . GLU A 1 81 ? -12.912 25.945 -6.557 1.00 52.47 81 GLU A N 1
ATOM 607 C CA . GLU A 1 81 ?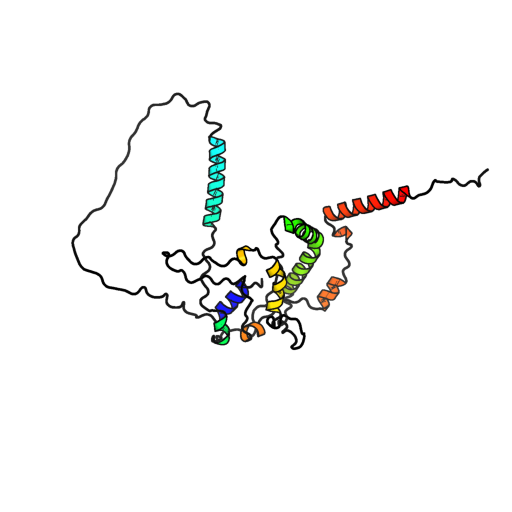 -12.237 25.068 -5.582 1.00 52.47 81 GLU A CA 1
ATOM 608 C C . GLU A 1 81 ? -12.985 25.008 -4.243 1.00 52.47 81 GLU A C 1
ATOM 610 O O . GLU A 1 81 ? -13.077 23.942 -3.634 1.00 52.47 81 GLU A O 1
ATOM 615 N N . GLU A 1 82 ? -13.590 26.114 -3.801 1.00 56.16 82 GLU A N 1
ATOM 616 C CA . GLU A 1 82 ? -14.343 26.145 -2.546 1.00 56.16 82 GLU A CA 1
ATOM 617 C C . GLU A 1 82 ? -15.703 25.435 -2.637 1.00 56.16 82 GLU A C 1
ATOM 619 O O . GLU A 1 82 ? -16.127 24.790 -1.678 1.00 56.16 82 GLU A O 1
ATOM 624 N N . LYS A 1 83 ? -16.357 25.474 -3.807 1.00 50.59 83 LYS A N 1
ATOM 625 C CA . LYS A 1 83 ? -17.628 24.774 -4.080 1.00 50.59 83 LYS A CA 1
ATOM 626 C C . LYS A 1 83 ? -17.466 23.297 -4.445 1.00 50.59 83 LYS A C 1
ATOM 628 O O . LYS A 1 83 ? -18.440 22.553 -4.379 1.00 50.59 83 LYS A O 1
ATOM 633 N N . LYS A 1 84 ? -16.255 22.849 -4.793 1.00 54.91 84 LYS A N 1
ATOM 634 C CA . LYS A 1 84 ? -15.917 21.421 -4.942 1.00 54.91 84 LYS A CA 1
ATOM 635 C C . LYS A 1 84 ? -15.360 20.807 -3.657 1.00 54.91 84 LYS A C 1
ATOM 637 O O . LYS A 1 84 ? -14.857 19.682 -3.702 1.00 54.91 84 LYS A O 1
ATOM 642 N N . LYS A 1 85 ? -15.466 21.491 -2.507 1.00 58.62 85 LYS A N 1
ATOM 643 C CA . LYS A 1 85 ? -15.318 20.830 -1.207 1.00 58.62 85 LYS A CA 1
ATOM 644 C C . LYS A 1 85 ? -16.389 19.746 -1.149 1.00 58.62 85 LYS A C 1
ATOM 646 O O . LYS A 1 85 ? -17.578 20.033 -1.031 1.00 58.62 85 LYS A O 1
ATOM 651 N N . ARG A 1 86 ? -15.949 18.500 -1.347 1.00 61.44 86 ARG A N 1
ATOM 652 C CA . ARG A 1 86 ? -16.778 17.301 -1.200 1.00 61.44 86 ARG A CA 1
ATOM 653 C C . ARG A 1 86 ? -17.550 17.434 0.115 1.00 61.44 86 ARG A C 1
ATOM 655 O O . ARG A 1 86 ? -16.969 17.975 1.064 1.00 61.44 86 ARG A O 1
ATOM 662 N N . PRO A 1 87 ? -18.820 16.990 0.176 1.00 68.62 87 PRO A N 1
ATOM 663 C CA . PRO A 1 87 ? -19.553 17.018 1.432 1.00 68.62 87 PRO A CA 1
ATOM 664 C C . PRO A 1 87 ? -18.665 16.399 2.517 1.00 68.62 87 PRO A C 1
ATOM 666 O O . PRO A 1 87 ? -17.987 15.402 2.227 1.00 68.62 87 PRO A O 1
ATOM 669 N N . PRO A 1 88 ? -18.580 17.028 3.703 1.00 66.19 88 PRO A N 1
ATOM 670 C CA . PRO A 1 88 ? -17.740 16.511 4.767 1.00 66.19 88 PRO A CA 1
ATOM 671 C C . PRO A 1 88 ? -18.131 15.055 5.004 1.00 66.19 88 PRO A C 1
ATOM 673 O O . PRO A 1 88 ? -19.318 14.733 5.091 1.00 66.19 88 PRO A O 1
ATOM 676 N N . GLN A 1 89 ? -17.132 14.171 5.025 1.00 68.62 89 GLN A N 1
ATOM 677 C CA . GLN A 1 89 ? -17.381 12.779 5.369 1.00 68.62 89 GLN A CA 1
ATOM 678 C C . GLN A 1 89 ? -17.986 12.752 6.778 1.00 68.62 89 GLN A C 1
ATOM 680 O O . GLN A 1 89 ? -17.504 13.489 7.647 1.00 68.62 89 GLN A O 1
ATOM 685 N N . PRO A 1 90 ? -19.060 11.976 7.001 1.00 71.81 90 PRO A N 1
ATOM 686 C CA . PRO A 1 90 ? -19.640 11.863 8.328 1.00 71.81 90 PRO A CA 1
ATOM 687 C C . PRO A 1 90 ? -18.578 11.339 9.306 1.00 71.81 90 PRO A C 1
ATOM 689 O O . PRO A 1 90 ? -17.747 10.517 8.911 1.00 71.81 90 PRO A O 1
ATOM 692 N N . PRO A 1 91 ? -18.571 11.819 10.561 1.00 72.38 91 PRO A N 1
ATOM 693 C CA . PRO A 1 91 ? -17.646 11.311 11.558 1.00 72.38 91 PRO A CA 1
ATOM 694 C C . PRO A 1 91 ? -17.926 9.831 11.827 1.00 72.38 91 PRO A C 1
ATOM 696 O O . PRO A 1 91 ? -19.073 9.383 11.827 1.00 72.38 91 PRO A O 1
ATOM 699 N N . SER A 1 92 ? -16.857 9.090 12.092 1.00 75.50 92 SER A N 1
ATOM 700 C CA . SER A 1 92 ? -16.913 7.699 12.520 1.00 75.50 92 SER A CA 1
ATOM 701 C C . SER A 1 92 ? -17.702 7.556 13.823 1.00 75.50 92 SER A C 1
ATOM 703 O O . SER A 1 92 ? -17.377 8.216 14.812 1.00 75.50 92 SER A O 1
ATOM 705 N N . TYR A 1 93 ? -18.697 6.668 13.861 1.00 78.06 93 TYR A N 1
ATOM 706 C CA . TYR A 1 93 ? -19.502 6.437 15.072 1.00 78.06 93 TYR A CA 1
ATOM 707 C C . TYR A 1 93 ? -18.887 5.440 16.055 1.00 78.06 93 TYR A C 1
ATOM 709 O O . TYR A 1 93 ? -19.207 5.463 17.239 1.00 78.06 93 TYR A O 1
ATOM 717 N N . ASN A 1 94 ? -18.043 4.539 15.560 1.00 82.94 94 ASN A N 1
ATOM 718 C CA . ASN A 1 94 ? -17.353 3.537 16.370 1.00 82.94 94 ASN A CA 1
ATOM 719 C C . ASN A 1 94 ? -15.926 4.016 16.674 1.00 82.94 94 ASN A C 1
ATOM 721 O O . ASN A 1 94 ? -15.429 4.827 15.907 1.00 82.94 94 ASN A O 1
ATOM 725 N N . SER A 1 95 ? -15.247 3.532 17.714 1.00 85.00 95 SER A N 1
ATOM 726 C CA . SER A 1 95 ? -13.803 3.738 17.926 1.00 85.00 95 SER A CA 1
ATOM 727 C C . SER A 1 95 ? -13.030 2.450 17.629 1.00 85.00 95 SER A C 1
ATOM 729 O O . SER A 1 95 ? -13.575 1.351 17.716 1.00 85.00 95 SER A O 1
ATOM 731 N N . THR A 1 96 ? -11.734 2.542 17.316 1.00 85.12 96 THR A N 1
ATOM 732 C CA . THR A 1 96 ? -10.893 1.349 17.090 1.00 85.12 96 THR A CA 1
ATOM 733 C C . THR A 1 96 ? -10.763 0.464 18.334 1.00 85.12 96 THR A C 1
ATOM 735 O O . THR A 1 96 ? -10.581 -0.746 18.208 1.00 85.12 96 THR A O 1
ATOM 738 N N . ALA A 1 97 ? -10.900 1.040 19.534 1.00 86.62 97 ALA A N 1
ATOM 739 C CA . ALA A 1 97 ? -10.876 0.301 20.799 1.00 86.62 97 ALA A CA 1
ATOM 740 C C . ALA A 1 97 ? -12.095 -0.623 20.977 1.00 86.62 97 ALA A C 1
ATOM 742 O O . ALA A 1 97 ? -12.004 -1.658 21.637 1.00 86.62 97 ALA A O 1
ATOM 743 N N . ASP A 1 98 ? -13.218 -0.281 20.350 1.00 86.50 98 ASP A N 1
ATOM 744 C CA . ASP A 1 98 ? -14.496 -0.967 20.539 1.00 86.50 98 ASP A CA 1
ATOM 745 C C . ASP A 1 98 ? -14.670 -2.160 19.587 1.00 86.50 98 ASP A C 1
ATOM 747 O O . ASP A 1 98 ? -15.598 -2.954 19.744 1.00 86.50 98 ASP A O 1
ATOM 751 N N . TYR A 1 99 ? -13.763 -2.347 18.621 1.00 88.75 99 TYR A N 1
ATOM 752 C CA . TYR A 1 99 ? -13.851 -3.414 17.618 1.00 88.75 99 TYR A CA 1
ATOM 753 C C . TYR A 1 99 ? -13.991 -4.806 18.231 1.00 88.75 99 TYR A C 1
ATOM 755 O O . TYR A 1 99 ? -14.841 -5.585 17.806 1.00 88.75 99 TYR A O 1
ATOM 763 N N . ALA A 1 100 ? -13.200 -5.110 19.263 1.00 87.06 100 ALA A N 1
ATOM 764 C CA . ALA A 1 100 ? -13.234 -6.414 19.920 1.00 87.06 100 ALA A CA 1
ATOM 765 C C . ALA A 1 100 ? -14.557 -6.672 20.664 1.00 87.06 100 ALA A C 1
ATOM 767 O O . ALA A 1 100 ? -15.000 -7.817 20.755 1.00 87.06 100 ALA A O 1
ATOM 768 N N . ALA A 1 101 ? -15.187 -5.616 21.186 1.00 87.44 101 ALA A N 1
ATOM 769 C CA . ALA A 1 101 ? -16.441 -5.696 21.929 1.00 87.44 101 ALA A CA 1
ATOM 770 C C . ALA A 1 101 ? -17.680 -5.632 21.018 1.00 87.44 101 ALA A C 1
ATOM 772 O O . ALA A 1 101 ? -18.755 -6.088 21.409 1.00 87.44 101 ALA A O 1
ATOM 773 N N . ALA A 1 102 ? -17.542 -5.091 19.806 1.00 86.62 102 ALA A N 1
ATOM 774 C CA . ALA A 1 102 ? -18.642 -4.930 18.871 1.00 86.62 102 ALA A CA 1
ATOM 775 C C . ALA A 1 102 ? -19.221 -6.279 18.404 1.00 86.62 102 ALA A C 1
ATOM 777 O O . ALA A 1 102 ? -18.514 -7.279 18.205 1.00 86.62 102 ALA A O 1
ATOM 778 N N . HIS A 1 103 ? -20.540 -6.295 18.211 1.00 85.75 103 HIS A N 1
ATOM 779 C CA . HIS A 1 103 ? -21.287 -7.462 17.752 1.00 85.75 103 HIS A CA 1
ATOM 780 C C . HIS A 1 103 ? -21.180 -7.603 16.228 1.00 85.75 103 HIS A C 1
ATOM 782 O O . HIS A 1 103 ? -21.558 -6.688 15.501 1.00 85.75 103 HIS A O 1
ATOM 788 N N . LEU A 1 104 ? -20.732 -8.764 15.732 1.00 87.12 104 LEU A N 1
ATOM 789 C CA . LEU A 1 104 ? -20.770 -9.031 14.291 1.00 87.12 104 LEU A CA 1
ATOM 790 C C . LEU A 1 104 ? -22.191 -9.384 13.849 1.00 87.12 104 LEU A C 1
ATOM 792 O O . LEU A 1 104 ? -22.776 -10.327 14.388 1.00 87.12 104 LEU A O 1
ATOM 796 N N . PRO A 1 105 ? -22.736 -8.708 12.829 1.00 87.50 105 PRO A N 1
ATOM 797 C CA . PRO A 1 105 ? -24.039 -9.050 12.300 1.00 87.50 105 PRO A CA 1
ATOM 798 C C . PRO A 1 105 ? -23.997 -10.423 11.603 1.00 87.50 105 PRO A C 1
ATOM 800 O O . PRO A 1 105 ? -23.030 -10.743 10.908 1.00 87.50 105 PRO A O 1
ATOM 803 N N . PRO A 1 106 ? -25.064 -11.234 11.722 1.00 86.88 106 PRO A N 1
ATOM 804 C CA . PRO A 1 106 ? -25.148 -12.548 11.078 1.00 86.88 106 PRO A CA 1
ATOM 805 C C . PRO A 1 106 ? -25.278 -12.468 9.548 1.00 86.88 106 PRO A C 1
ATOM 807 O O . PRO A 1 106 ? -25.153 -13.479 8.866 1.00 86.88 106 PRO A O 1
ATOM 810 N N . THR A 1 107 ? -25.538 -11.279 9.000 1.00 88.19 107 THR A N 1
ATOM 811 C CA . THR A 1 107 ? -25.586 -11.007 7.556 1.00 88.19 107 THR A CA 1
ATOM 812 C C . THR A 1 107 ? -24.202 -10.899 6.918 1.00 88.19 107 THR A C 1
ATOM 814 O O . THR A 1 107 ? -24.107 -10.811 5.694 1.00 88.19 107 THR A O 1
ATOM 817 N N . LEU A 1 108 ? -23.136 -10.881 7.725 1.00 88.06 108 LEU A N 1
ATOM 818 C CA . LEU A 1 108 ? -21.772 -10.765 7.237 1.00 88.06 108 LEU A CA 1
ATOM 819 C C . LEU A 1 108 ? -21.393 -12.023 6.432 1.00 88.06 108 LEU A C 1
ATOM 821 O O . LEU A 1 108 ? -21.482 -13.134 6.965 1.00 88.06 108 LEU A O 1
ATOM 825 N N . PRO A 1 109 ? -20.980 -11.880 5.158 1.00 91.00 109 PRO A N 1
ATOM 826 C CA . PRO A 1 109 ? -20.668 -13.025 4.315 1.00 91.00 109 PRO A CA 1
ATOM 827 C C . PRO A 1 109 ? -19.428 -13.756 4.827 1.00 91.00 109 PRO A C 1
ATOM 829 O O . PRO A 1 109 ? -18.517 -13.155 5.392 1.00 91.00 109 PRO A O 1
ATOM 832 N N . GLU A 1 110 ? -19.357 -15.061 4.575 1.00 90.00 110 GLU A N 1
ATOM 833 C CA . GLU A 1 110 ? -18.193 -15.875 4.942 1.00 90.00 110 GLU A CA 1
ATOM 834 C C . GLU A 1 110 ? -16.894 -15.345 4.315 1.00 90.00 110 GLU A C 1
ATOM 836 O O . GLU A 1 110 ? -15.837 -15.398 4.940 1.00 90.00 110 GLU A O 1
ATOM 841 N N . GLN A 1 111 ? -16.986 -14.781 3.109 1.00 90.81 111 GLN A N 1
ATOM 842 C CA . GLN A 1 111 ? -15.864 -14.212 2.372 1.00 90.81 111 GLN A CA 1
ATOM 843 C C . GLN A 1 111 ? -16.212 -12.795 1.919 1.00 90.81 111 GLN A C 1
ATOM 845 O O . GLN A 1 111 ? -17.256 -12.560 1.306 1.00 90.81 111 GLN A O 1
ATOM 850 N N . LEU A 1 112 ? -15.330 -11.846 2.228 1.00 90.56 112 LEU A N 1
ATOM 851 C CA . LEU A 1 112 ? -15.441 -10.475 1.747 1.00 90.56 112 LEU A CA 1
ATOM 852 C C . LEU A 1 112 ? -14.862 -10.360 0.338 1.00 90.56 112 LEU A C 1
ATOM 854 O O . LEU A 1 112 ? -13.997 -11.140 -0.067 1.00 90.56 112 LEU A O 1
ATOM 858 N N . ALA A 1 113 ? -15.329 -9.351 -0.398 1.00 89.94 113 ALA A N 1
ATOM 859 C CA . ALA A 1 113 ? -14.807 -9.064 -1.723 1.00 89.94 113 ALA A CA 1
ATOM 860 C C . ALA A 1 113 ? -13.280 -8.841 -1.658 1.00 89.94 113 ALA A C 1
ATOM 862 O O . ALA A 1 113 ? -12.807 -8.112 -0.778 1.00 89.94 113 ALA A O 1
ATOM 863 N N . PRO A 1 114 ? -12.504 -9.462 -2.561 1.00 91.94 114 PRO A N 1
ATOM 864 C CA . PRO A 1 114 ? -11.060 -9.295 -2.583 1.00 91.94 114 PRO A CA 1
ATOM 865 C C . PRO A 1 114 ? -10.669 -7.839 -2.853 1.00 91.94 114 PRO A C 1
ATOM 867 O O . PRO A 1 114 ? -11.314 -7.131 -3.629 1.00 91.94 114 PRO A O 1
ATOM 870 N N . ALA A 1 115 ? -9.586 -7.397 -2.216 1.00 90.75 115 ALA A N 1
ATOM 871 C CA . ALA A 1 115 ? -9.046 -6.051 -2.364 1.00 90.75 115 ALA A CA 1
ATOM 872 C C . ALA A 1 115 ? -7.553 -6.095 -2.706 1.00 90.75 115 ALA A C 1
ATOM 874 O O . ALA A 1 115 ? -6.814 -6.947 -2.217 1.00 90.75 115 ALA A O 1
ATOM 875 N N . ALA A 1 116 ? -7.108 -5.147 -3.534 1.00 88.81 116 ALA A N 1
ATOM 876 C CA . ALA A 1 116 ? -5.698 -4.948 -3.852 1.00 88.81 116 ALA A CA 1
ATOM 877 C C . ALA A 1 116 ? -5.174 -3.652 -3.198 1.00 88.81 116 ALA A C 1
ATOM 879 O O . ALA A 1 116 ? -5.800 -2.587 -3.356 1.00 88.81 116 ALA A O 1
ATOM 880 N N . PRO A 1 117 ? -4.041 -3.714 -2.479 1.00 87.31 117 PRO A N 1
ATOM 881 C CA . PRO A 1 117 ? -3.290 -2.535 -2.076 1.00 87.31 117 PRO A CA 1
ATOM 882 C C . PRO A 1 117 ? -2.545 -1.991 -3.299 1.00 87.31 117 PRO A C 1
ATOM 884 O O . PRO A 1 117 ? -1.688 -2.663 -3.865 1.00 87.31 117 PRO A O 1
ATOM 887 N N . ILE A 1 118 ? -2.891 -0.780 -3.734 1.00 87.25 118 ILE A N 1
ATOM 888 C CA . ILE A 1 118 ? -2.224 -0.130 -4.867 1.00 87.25 118 ILE A CA 1
ATOM 889 C C . ILE A 1 118 ? -1.290 0.922 -4.298 1.00 87.25 118 ILE A C 1
ATOM 891 O O . ILE A 1 118 ? -1.748 1.820 -3.597 1.00 87.25 118 ILE A O 1
ATOM 895 N N . GLN A 1 119 ? -0.005 0.812 -4.628 1.00 85.81 119 GLN A N 1
ATOM 896 C CA . GLN A 1 119 ? 0.997 1.744 -4.135 1.00 85.81 119 GLN A CA 1
ATOM 897 C C . GLN A 1 119 ? 0.851 3.127 -4.782 1.00 85.81 119 GLN A C 1
ATOM 899 O O . GLN A 1 119 ? 0.792 3.250 -6.009 1.00 85.81 119 GLN A O 1
ATOM 904 N N . PHE A 1 120 ? 0.869 4.176 -3.960 1.00 83.94 120 PHE A N 1
ATOM 905 C CA . PHE A 1 120 ? 0.852 5.579 -4.380 1.00 83.94 120 PHE A CA 1
ATOM 906 C C . PHE A 1 120 ? 2.049 6.343 -3.796 1.00 83.94 120 PHE A C 1
ATOM 908 O O . PHE A 1 120 ? 1.902 7.185 -2.901 1.00 83.94 120 PHE A O 1
ATOM 915 N N . PRO A 1 121 ? 3.264 6.121 -4.336 1.00 82.69 121 PRO A N 1
ATOM 916 C CA . PRO A 1 121 ? 4.493 6.720 -3.829 1.00 82.69 121 PRO A CA 1
ATOM 917 C C . PRO A 1 121 ? 4.596 8.210 -4.195 1.00 82.69 121 PRO A C 1
ATOM 919 O O . PRO A 1 121 ? 5.358 8.608 -5.081 1.00 82.69 121 PRO A O 1
ATOM 922 N N . HIS A 1 122 ? 3.891 9.064 -3.462 1.00 79.38 122 HIS A N 1
ATOM 923 C CA . HIS A 1 122 ? 3.965 10.515 -3.584 1.00 79.38 122 HIS A CA 1
ATOM 924 C C . HIS A 1 122 ? 4.965 11.072 -2.565 1.00 79.38 122 HIS A C 1
ATOM 926 O O . HIS A 1 122 ? 4.891 10.777 -1.383 1.00 79.38 122 HIS A O 1
ATOM 932 N N . ILE A 1 123 ? 5.946 11.854 -3.020 1.00 84.31 123 ILE A N 1
ATOM 933 C CA . ILE A 1 123 ? 6.801 12.651 -2.132 1.00 84.31 123 ILE A CA 1
ATOM 934 C C . ILE A 1 123 ? 6.813 14.078 -2.665 1.00 84.31 123 ILE A C 1
ATOM 936 O O . ILE A 1 123 ? 7.139 14.307 -3.834 1.00 84.31 123 ILE A O 1
ATOM 940 N N . LEU A 1 124 ? 6.503 15.033 -1.790 1.00 79.56 124 LEU A N 1
ATOM 941 C CA . LEU A 1 124 ? 6.594 16.463 -2.066 1.00 79.56 124 LEU A CA 1
ATOM 942 C C . LEU A 1 124 ? 7.856 17.067 -1.419 1.00 79.56 124 LEU A C 1
ATOM 944 O O . LEU A 1 124 ? 8.466 16.487 -0.520 1.00 79.56 124 LEU A O 1
ATOM 948 N N . GLY A 1 125 ? 8.262 18.242 -1.902 1.00 79.44 125 GLY A N 1
ATOM 949 C CA . GLY A 1 125 ? 9.376 19.020 -1.350 1.00 79.44 125 GLY A CA 1
ATOM 950 C C . GLY A 1 125 ? 10.614 19.092 -2.250 1.00 79.44 125 GLY A C 1
ATOM 951 O O . GLY A 1 125 ? 10.933 18.168 -2.999 1.00 79.44 125 GLY A O 1
ATOM 952 N N . PHE A 1 126 ? 11.322 20.221 -2.165 1.00 82.56 126 PHE A N 1
ATOM 953 C CA . PHE A 1 126 ? 12.501 20.517 -2.985 1.00 82.56 126 PHE A CA 1
ATOM 954 C C . PHE A 1 126 ? 13.707 19.627 -2.643 1.00 82.56 126 PHE A C 1
ATOM 956 O O . PHE A 1 126 ? 14.388 19.132 -3.536 1.00 82.56 126 PHE A O 1
ATOM 963 N N . PHE A 1 127 ? 13.925 19.325 -1.362 1.00 83.31 127 PHE A N 1
ATOM 964 C CA . PHE A 1 127 ? 15.005 18.425 -0.931 1.00 83.31 127 PHE A CA 1
ATOM 965 C C . PHE A 1 127 ? 14.798 16.968 -1.374 1.00 83.31 127 PHE A C 1
ATOM 967 O O . PHE A 1 127 ? 15.756 16.214 -1.504 1.00 83.31 127 PHE A O 1
ATOM 974 N N . ASN A 1 128 ? 13.561 16.587 -1.701 1.00 85.06 128 ASN A N 1
ATOM 975 C CA . ASN A 1 128 ? 13.227 15.255 -2.197 1.00 85.06 128 ASN A CA 1
ATOM 976 C C . ASN A 1 128 ? 13.344 15.126 -3.726 1.00 85.06 128 ASN A C 1
ATOM 978 O O . ASN A 1 128 ? 12.968 14.100 -4.293 1.00 85.06 128 ASN A O 1
ATOM 982 N N . THR A 1 129 ? 13.856 16.147 -4.419 1.00 89.12 129 THR A N 1
ATOM 983 C CA . THR A 1 129 ? 14.016 16.154 -5.884 1.00 89.12 129 THR A CA 1
ATOM 984 C C . THR A 1 129 ? 14.894 15.013 -6.395 1.00 89.12 129 THR A C 1
ATOM 986 O O . THR A 1 129 ? 14.509 14.365 -7.365 1.00 89.12 129 THR A O 1
ATOM 989 N N . PHE A 1 130 ? 16.000 14.680 -5.724 1.00 90.50 130 PHE A N 1
ATOM 990 C CA . PHE A 1 130 ? 16.845 13.537 -6.106 1.00 90.50 130 PHE A CA 1
ATOM 991 C C . PHE A 1 130 ? 16.127 12.193 -5.942 1.00 90.50 130 PHE A C 1
ATOM 993 O O . PHE A 1 130 ? 16.182 11.341 -6.829 1.00 90.50 130 PHE A O 1
ATOM 1000 N N . THR A 1 131 ? 15.378 12.019 -4.851 1.00 88.69 131 THR A N 1
ATOM 1001 C CA . THR A 1 131 ? 14.543 10.829 -4.630 1.00 88.69 131 THR A CA 1
ATOM 1002 C C . THR A 1 131 ? 13.456 10.715 -5.699 1.00 88.69 131 THR A C 1
ATOM 1004 O O . THR A 1 131 ? 13.227 9.635 -6.245 1.00 88.69 131 THR A O 1
ATOM 1007 N N . ARG A 1 132 ? 12.821 11.837 -6.059 1.00 89.19 132 ARG A N 1
ATOM 1008 C CA . ARG A 1 132 ? 11.834 11.909 -7.144 1.00 89.19 132 ARG A CA 1
ATOM 1009 C C . ARG A 1 132 ? 12.457 11.592 -8.501 1.00 89.19 132 ARG A C 1
ATOM 1011 O O . ARG A 1 132 ? 11.841 10.863 -9.268 1.00 89.19 132 ARG A O 1
ATOM 1018 N N . LEU A 1 133 ? 13.672 12.063 -8.781 1.00 88.50 133 LEU A N 1
ATOM 1019 C CA . LEU A 1 133 ? 14.394 11.738 -10.012 1.00 88.50 133 LEU A CA 1
ATOM 1020 C C . LEU A 1 133 ? 14.717 10.240 -10.084 1.00 88.50 133 LEU A C 1
ATOM 1022 O O . LEU A 1 133 ? 14.460 9.609 -11.106 1.00 88.50 133 LEU A O 1
ATOM 1026 N N . LYS A 1 134 ? 15.185 9.641 -8.981 1.00 88.81 134 LYS A N 1
ATOM 1027 C CA . LYS A 1 134 ? 15.405 8.190 -8.888 1.00 88.81 134 LYS A CA 1
ATOM 1028 C C . LYS A 1 134 ? 14.113 7.409 -9.152 1.00 88.81 134 LYS A C 1
ATOM 1030 O O . LYS A 1 134 ? 14.124 6.479 -9.953 1.00 88.81 134 LYS A O 1
ATOM 1035 N N . ARG A 1 135 ? 12.993 7.797 -8.529 1.00 89.12 135 ARG A N 1
ATOM 1036 C CA . ARG A 1 135 ? 11.671 7.187 -8.780 1.00 89.12 135 ARG A CA 1
ATOM 1037 C C . ARG A 1 135 ? 11.214 7.384 -10.223 1.00 89.12 135 ARG A C 1
ATOM 1039 O O . ARG A 1 135 ? 10.703 6.452 -10.823 1.00 89.12 135 ARG A O 1
ATOM 1046 N N . PHE A 1 136 ? 11.435 8.562 -10.801 1.00 87.44 136 PHE A N 1
ATOM 1047 C CA . PHE A 1 136 ? 11.073 8.866 -12.185 1.00 87.44 136 PHE A CA 1
ATOM 1048 C C . PHE A 1 136 ? 11.844 8.010 -13.190 1.00 87.44 136 PHE A C 1
ATOM 1050 O O . PHE A 1 136 ? 11.262 7.535 -14.168 1.00 87.44 136 PHE A O 1
ATOM 1057 N N . LEU A 1 137 ? 13.137 7.791 -12.943 1.00 86.69 137 LEU A N 1
ATOM 1058 C CA . LEU A 1 137 ? 13.939 6.865 -13.729 1.00 86.69 137 LEU A CA 1
ATOM 1059 C C . LEU A 1 137 ? 13.457 5.426 -13.486 1.00 86.69 137 LEU A C 1
ATOM 1061 O O . LEU A 1 137 ? 13.255 4.689 -14.441 1.00 86.69 137 LEU A O 1
ATOM 1065 N N . ASN A 1 138 ? 13.139 5.024 -12.260 1.00 86.62 138 ASN A N 1
ATOM 1066 C CA . ASN A 1 138 ? 12.675 3.661 -11.960 1.00 86.62 138 ASN A CA 1
ATOM 1067 C C . ASN A 1 138 ? 11.151 3.466 -12.034 1.00 86.62 138 ASN A C 1
ATOM 1069 O O . ASN A 1 138 ? 10.634 2.484 -11.510 1.00 86.62 138 ASN A O 1
ATOM 1073 N N . ARG A 1 139 ? 10.422 4.352 -12.727 1.00 86.69 139 ARG A N 1
ATOM 1074 C CA . ARG A 1 139 ? 8.949 4.323 -12.791 1.00 86.69 139 ARG A CA 1
ATOM 1075 C C . ARG A 1 139 ? 8.377 3.039 -13.389 1.00 86.69 139 ARG A C 1
ATOM 1077 O O . ARG A 1 139 ? 7.227 2.715 -13.128 1.00 86.69 139 ARG A O 1
ATOM 1084 N N . ARG A 1 140 ? 9.174 2.320 -14.185 1.00 85.75 140 ARG A N 1
ATOM 1085 C CA . ARG A 1 140 ? 8.766 1.046 -14.774 1.00 85.75 140 ARG A CA 1
ATOM 1086 C C . ARG A 1 140 ? 8.555 -0.035 -13.720 1.00 85.75 140 ARG A C 1
ATOM 1088 O O . ARG A 1 140 ? 7.550 -0.712 -13.801 1.00 85.75 140 ARG A O 1
ATOM 1095 N N . ALA A 1 141 ? 9.437 -0.149 -12.727 1.00 87.88 141 ALA A N 1
ATOM 1096 C CA . ALA A 1 141 ? 9.275 -1.154 -11.676 1.00 87.88 141 ALA A CA 1
ATOM 1097 C C . ALA A 1 141 ? 7.932 -0.974 -10.951 1.00 87.88 141 ALA A C 1
ATOM 1099 O O . ALA A 1 141 ? 7.167 -1.919 -10.821 1.00 87.88 141 ALA A O 1
ATOM 1100 N N . LEU A 1 142 ? 7.595 0.277 -10.614 1.00 89.19 142 LEU A N 1
ATOM 1101 C CA . LEU A 1 142 ? 6.293 0.619 -10.043 1.00 89.19 142 LEU A CA 1
ATOM 1102 C C . LEU A 1 142 ? 5.132 0.283 -10.994 1.00 89.19 142 LEU A C 1
ATOM 1104 O O . LEU A 1 142 ? 4.114 -0.241 -10.560 1.00 89.19 142 LEU A O 1
ATOM 1108 N N . ALA A 1 143 ? 5.263 0.605 -12.284 1.00 89.94 143 ALA A N 1
ATOM 1109 C CA . ALA A 1 143 ? 4.228 0.316 -13.272 1.00 89.94 143 ALA A CA 1
ATOM 1110 C C . ALA A 1 143 ? 4.011 -1.194 -13.459 1.00 89.94 143 ALA A C 1
ATOM 1112 O O . ALA A 1 143 ? 2.868 -1.621 -13.575 1.00 89.94 143 ALA A O 1
ATOM 1113 N N . ASP A 1 144 ? 5.083 -1.987 -13.441 1.00 90.38 144 ASP A N 1
ATOM 1114 C CA . ASP A 1 144 ? 5.036 -3.445 -13.530 1.00 90.38 144 ASP A CA 1
ATOM 1115 C C . ASP A 1 144 ? 4.419 -4.045 -12.249 1.00 90.38 144 ASP A C 1
ATOM 1117 O O . ASP A 1 144 ? 3.595 -4.953 -12.338 1.00 90.38 144 ASP A O 1
ATOM 1121 N N . ASP A 1 145 ? 4.723 -3.495 -11.066 1.00 90.69 145 ASP A N 1
ATOM 1122 C CA . ASP A 1 145 ? 4.095 -3.893 -9.798 1.00 90.69 145 ASP A CA 1
ATOM 1123 C C . ASP A 1 145 ? 2.588 -3.583 -9.775 1.00 90.69 145 ASP A C 1
ATOM 1125 O O . ASP A 1 145 ? 1.785 -4.455 -9.444 1.00 90.69 145 ASP A O 1
ATOM 1129 N N . ILE A 1 146 ? 2.176 -2.375 -10.183 1.00 91.88 146 ILE A N 1
ATOM 1130 C CA . ILE A 1 146 ? 0.751 -2.018 -10.313 1.00 91.88 146 ILE A CA 1
ATOM 1131 C C . ILE A 1 146 ? 0.087 -2.890 -11.383 1.00 91.88 146 ILE A C 1
ATOM 1133 O O . ILE A 1 146 ? -1.022 -3.379 -11.181 1.00 91.88 146 ILE A O 1
ATOM 1137 N N . GLY A 1 147 ? 0.764 -3.115 -12.510 1.00 91.88 147 GLY A N 1
ATOM 1138 C CA . GLY A 1 147 ? 0.297 -3.987 -13.582 1.00 91.88 147 GLY A CA 1
ATOM 1139 C C . GLY A 1 147 ? 0.063 -5.417 -13.102 1.00 91.88 147 GLY A C 1
ATOM 1140 O O . GLY A 1 147 ? -0.953 -6.008 -13.457 1.00 91.88 147 GLY A O 1
ATOM 1141 N N . ARG A 1 148 ? 0.941 -5.947 -12.239 1.00 91.25 148 ARG A N 1
ATOM 1142 C CA . ARG A 1 148 ? 0.780 -7.257 -11.591 1.00 91.25 148 ARG A CA 1
ATOM 1143 C C . ARG A 1 148 ? -0.472 -7.300 -10.714 1.00 91.25 148 ARG A C 1
ATOM 1145 O O . ARG A 1 148 ? -1.260 -8.232 -10.845 1.00 91.25 148 ARG A O 1
ATOM 1152 N N . GLU A 1 149 ? -0.687 -6.297 -9.867 1.00 91.25 149 GLU A N 1
ATOM 1153 C CA . GLU A 1 149 ? -1.872 -6.222 -8.992 1.00 91.25 149 GLU A CA 1
ATOM 1154 C C . GLU A 1 149 ? -3.177 -6.078 -9.799 1.00 91.25 149 GLU A C 1
ATOM 1156 O O . GLU A 1 149 ? -4.184 -6.725 -9.510 1.00 91.25 149 GLU A O 1
ATOM 1161 N N . VAL A 1 150 ? -3.161 -5.278 -10.870 1.00 93.25 150 VAL A N 1
ATOM 1162 C CA . VAL A 1 150 ? -4.310 -5.126 -11.777 1.00 93.25 150 VAL A CA 1
ATOM 1163 C C . VAL A 1 150 ? -4.571 -6.416 -12.559 1.00 93.25 150 VAL A C 1
ATOM 1165 O O . VAL A 1 150 ? -5.724 -6.813 -12.712 1.00 93.25 150 VAL A O 1
ATOM 1168 N N . ALA A 1 151 ? -3.527 -7.107 -13.022 1.00 93.12 151 ALA A N 1
ATOM 1169 C CA . ALA A 1 151 ? -3.666 -8.396 -13.692 1.00 93.12 151 ALA A CA 1
ATOM 1170 C C . ALA A 1 151 ? -4.283 -9.450 -12.762 1.00 93.12 151 ALA A C 1
ATOM 1172 O O . ALA A 1 151 ? -5.182 -10.175 -13.187 1.00 93.12 151 ALA A O 1
ATOM 1173 N N . ALA A 1 152 ? -3.876 -9.485 -11.488 1.00 92.69 152 ALA A N 1
ATOM 1174 C CA . ALA A 1 152 ? -4.486 -10.355 -10.483 1.00 92.69 152 ALA A CA 1
ATOM 1175 C C . ALA A 1 152 ? -5.997 -10.099 -10.349 1.00 92.69 152 ALA A C 1
ATOM 1177 O O . ALA A 1 152 ? -6.789 -11.044 -10.333 1.00 92.69 152 ALA A O 1
ATOM 1178 N N . ALA A 1 153 ? -6.402 -8.824 -10.336 1.00 92.31 153 ALA A N 1
ATOM 1179 C CA . ALA A 1 153 ? -7.810 -8.442 -10.317 1.00 92.31 153 ALA A CA 1
ATOM 1180 C C . ALA A 1 153 ? -8.557 -8.886 -11.588 1.00 92.31 153 ALA A C 1
ATOM 1182 O O . ALA A 1 153 ? -9.655 -9.431 -11.488 1.00 92.31 153 ALA A O 1
ATOM 1183 N N . CYS A 1 154 ? -7.961 -8.722 -12.775 1.00 93.81 154 CYS A N 1
ATOM 1184 C CA . CYS A 1 154 ? -8.562 -9.162 -14.040 1.00 93.81 154 CYS A CA 1
ATOM 1185 C C . CYS A 1 154 ? -8.726 -10.685 -14.133 1.00 93.81 154 CYS A C 1
ATOM 1187 O O . CYS A 1 154 ? -9.717 -11.156 -14.687 1.00 93.81 154 CYS A O 1
ATOM 1189 N N . PHE A 1 155 ? -7.782 -11.458 -13.592 1.00 91.94 155 PHE A N 1
ATOM 1190 C CA . PHE A 1 155 ? -7.889 -12.919 -13.532 1.00 91.94 155 PHE A CA 1
ATOM 1191 C C . PHE A 1 155 ? -8.806 -13.414 -12.410 1.00 91.94 155 PHE A C 1
ATOM 1193 O O . PHE A 1 155 ? -9.052 -14.615 -12.317 1.00 91.94 155 PHE A O 1
ATOM 1200 N N . ALA A 1 156 ? -9.305 -12.510 -11.557 1.00 91.06 156 ALA A N 1
ATOM 1201 C CA . ALA A 1 156 ? -10.055 -12.829 -10.344 1.00 91.06 156 ALA A CA 1
ATOM 1202 C C . ALA A 1 156 ? -9.333 -13.839 -9.422 1.00 91.06 156 ALA A C 1
ATOM 1204 O O . ALA A 1 156 ? -9.960 -14.511 -8.594 1.00 91.06 156 ALA A O 1
ATOM 1205 N N . ALA A 1 157 ? -8.006 -13.930 -9.551 1.00 89.81 157 ALA A N 1
ATOM 1206 C CA . ALA A 1 157 ? -7.164 -14.795 -8.745 1.00 89.81 157 ALA A CA 1
ATOM 1207 C C . ALA A 1 157 ? -6.948 -14.129 -7.384 1.00 89.81 157 ALA A C 1
ATOM 1209 O O . ALA A 1 157 ? -6.494 -12.987 -7.292 1.00 89.81 157 ALA A O 1
ATOM 1210 N N . HIS A 1 158 ? -7.339 -14.822 -6.319 1.00 92.19 158 HIS A N 1
ATOM 1211 C CA . HIS A 1 158 ? -7.325 -14.275 -4.973 1.00 92.19 158 HIS A CA 1
ATOM 1212 C C . HIS A 1 158 ? -6.909 -15.326 -3.950 1.00 92.19 158 HIS A C 1
ATOM 1214 O O . HIS A 1 158 ? -7.043 -16.531 -4.162 1.00 92.19 158 HIS A O 1
ATOM 1220 N N . ARG A 1 159 ? -6.421 -14.836 -2.817 1.00 90.81 159 ARG A N 1
ATOM 1221 C CA . ARG A 1 159 ? -5.925 -15.624 -1.696 1.00 90.81 159 ARG A CA 1
ATOM 1222 C C . ARG A 1 159 ? -6.288 -14.940 -0.380 1.00 90.81 159 ARG A C 1
ATOM 1224 O O . ARG A 1 159 ? -6.579 -13.749 -0.332 1.00 90.81 159 ARG A O 1
ATOM 1231 N N . GLU A 1 160 ? -6.289 -15.697 0.702 1.00 90.88 160 GLU A N 1
ATOM 1232 C CA . GLU A 1 160 ? -6.310 -15.189 2.073 1.00 90.88 160 GLU A CA 1
ATOM 1233 C C . GLU A 1 160 ? -5.051 -14.375 2.398 1.00 90.88 160 GLU A C 1
ATOM 1235 O O . GLU A 1 160 ? -3.945 -14.700 1.946 1.00 90.88 160 GLU A O 1
ATOM 1240 N N . TRP A 1 161 ? -5.236 -13.325 3.196 1.00 88.56 161 TRP A N 1
ATOM 1241 C CA . TRP A 1 161 ? -4.133 -12.540 3.742 1.00 88.56 161 TRP A CA 1
ATOM 1242 C C . TRP A 1 161 ? -3.267 -13.408 4.647 1.00 88.56 161 TRP A C 1
ATOM 1244 O O . TRP A 1 161 ? -3.784 -14.205 5.429 1.00 88.56 161 TRP A O 1
ATOM 1254 N N . ARG A 1 162 ? -1.945 -13.271 4.535 1.00 85.69 162 ARG A N 1
ATOM 1255 C CA . ARG A 1 162 ? -1.020 -14.053 5.352 1.00 85.69 162 ARG A CA 1
ATOM 1256 C C . ARG A 1 162 ? -0.976 -13.458 6.755 1.00 85.69 162 ARG A C 1
ATOM 1258 O O . ARG A 1 162 ? -0.728 -12.267 6.931 1.00 85.69 162 ARG A O 1
ATOM 1265 N N . GLU A 1 163 ? -1.186 -14.290 7.762 1.00 76.88 163 GLU A N 1
ATOM 1266 C CA . GLU A 1 163 ? -0.814 -13.922 9.125 1.00 76.88 163 GLU A CA 1
ATOM 1267 C C . GLU A 1 163 ? 0.708 -14.049 9.247 1.00 76.88 163 GLU A C 1
ATOM 1269 O O . GLU A 1 163 ? 1.314 -14.963 8.680 1.00 76.88 163 GLU A O 1
ATOM 1274 N N . GLY A 1 164 ? 1.353 -13.088 9.910 1.00 64.19 164 GLY A N 1
ATOM 1275 C CA . GLY A 1 164 ? 2.786 -13.165 10.161 1.00 64.19 164 GLY A CA 1
ATOM 1276 C C . GLY A 1 164 ? 3.103 -14.424 10.964 1.00 64.19 164 GLY A C 1
ATOM 1277 O O . GLY A 1 164 ? 2.490 -14.660 12.003 1.00 64.19 164 GLY A O 1
ATOM 1278 N N . GLU A 1 165 ? 4.052 -15.229 10.481 1.00 55.06 165 GLU A N 1
ATOM 1279 C CA . GLU A 1 165 ? 4.530 -16.421 11.188 1.00 55.06 165 GLU A CA 1
ATOM 1280 C C . GLU A 1 165 ? 4.909 -16.063 12.639 1.00 55.06 165 GLU A C 1
ATOM 1282 O O . GLU A 1 165 ? 5.746 -15.170 12.846 1.00 55.06 165 GLU A O 1
ATOM 1287 N N . PRO A 1 166 ? 4.327 -16.735 13.651 1.00 45.56 166 PRO A N 1
ATOM 1288 C CA . PRO A 1 166 ? 4.658 -16.498 15.049 1.00 45.56 166 PRO A CA 1
ATOM 1289 C C . PRO A 1 166 ? 6.083 -17.006 15.316 1.00 45.56 166 PRO A C 1
ATOM 1291 O O . PRO A 1 166 ? 6.297 -18.180 15.601 1.00 45.56 166 PRO A O 1
ATOM 1294 N N . GLY A 1 167 ? 7.079 -16.126 15.188 1.00 48.44 167 GLY A N 1
ATOM 1295 C CA . GLY A 1 167 ? 8.491 -16.467 15.401 1.00 48.44 167 GLY A CA 1
ATOM 1296 C C . GLY A 1 167 ? 9.496 -15.709 14.533 1.00 48.44 167 GLY A C 1
ATOM 1297 O O . GLY A 1 167 ? 10.696 -15.796 14.788 1.00 48.44 167 GLY A O 1
ATOM 1298 N N . ALA A 1 168 ? 9.048 -14.938 13.537 1.00 52.62 168 ALA A N 1
ATOM 1299 C CA . ALA A 1 168 ? 9.918 -13.988 12.849 1.00 52.62 168 ALA A CA 1
ATOM 1300 C C . ALA A 1 168 ? 10.130 -12.764 13.754 1.00 52.62 168 ALA A C 1
ATOM 1302 O O . ALA A 1 168 ? 9.315 -11.846 13.761 1.00 52.62 168 ALA A O 1
ATOM 1303 N N . SER A 1 169 ? 11.209 -12.778 14.541 1.00 43.56 169 SER A N 1
ATOM 1304 C CA . SER A 1 169 ? 11.655 -11.668 15.390 1.00 43.56 169 SER A CA 1
ATOM 1305 C C . SER A 1 169 ? 12.073 -10.462 14.536 1.00 43.56 169 SER A C 1
ATOM 1307 O O . SER A 1 169 ? 13.255 -10.226 14.289 1.00 43.56 169 SER A O 1
ATOM 1309 N N . SER A 1 170 ? 11.094 -9.737 14.017 1.00 50.75 170 SER A N 1
ATOM 1310 C CA . SER A 1 170 ? 11.234 -8.358 13.559 1.00 50.75 170 SER A CA 1
ATOM 1311 C C . SER A 1 170 ? 10.626 -7.478 14.641 1.00 50.75 170 SER A C 1
ATOM 1313 O O . SER A 1 170 ? 9.526 -7.796 15.079 1.00 50.75 170 SER A O 1
ATOM 1315 N N . ASP A 1 171 ? 11.296 -6.392 15.030 1.00 52.78 171 ASP A N 1
ATOM 1316 C CA . ASP A 1 171 ? 10.918 -5.461 16.113 1.00 52.78 171 ASP A CA 1
ATOM 1317 C C . ASP A 1 171 ? 9.494 -4.837 16.007 1.00 52.78 171 ASP A C 1
ATOM 1319 O O . ASP A 1 171 ? 9.086 -4.064 16.869 1.00 52.78 171 ASP A O 1
ATOM 1323 N N . ASP A 1 172 ? 8.718 -5.200 14.981 1.00 55.12 172 ASP A N 1
ATOM 1324 C CA . ASP A 1 172 ? 7.329 -4.822 14.700 1.00 55.12 172 ASP A CA 1
ATOM 1325 C C . ASP A 1 172 ? 6.315 -5.911 15.137 1.00 55.12 172 ASP A C 1
ATOM 1327 O O . ASP A 1 172 ? 5.472 -6.357 14.347 1.00 55.12 172 ASP A O 1
ATOM 1331 N N . ASP A 1 173 ? 6.376 -6.365 16.394 1.00 53.03 173 ASP A N 1
ATOM 1332 C CA . ASP A 1 173 ? 5.408 -7.322 16.977 1.00 53.03 173 ASP A CA 1
ATOM 1333 C C . ASP A 1 173 ? 3.952 -6.790 16.987 1.00 53.03 173 ASP A C 1
ATOM 1335 O O . ASP A 1 173 ? 2.999 -7.568 17.095 1.00 53.03 173 ASP A O 1
ATOM 1339 N N . GLU A 1 174 ? 3.760 -5.474 16.823 1.00 58.41 174 GLU A N 1
ATOM 1340 C CA . GLU A 1 174 ? 2.448 -4.827 16.660 1.00 58.41 174 GLU A CA 1
ATOM 1341 C C . GLU A 1 174 ? 1.803 -5.090 15.287 1.00 58.41 174 GLU A C 1
ATOM 1343 O O . GLU A 1 174 ? 0.575 -5.129 15.182 1.00 58.41 174 GLU A O 1
ATOM 1348 N N . LEU A 1 175 ? 2.597 -5.331 14.236 1.00 63.22 175 LEU A N 1
ATOM 1349 C CA . LEU A 1 175 ? 2.105 -5.544 12.870 1.00 63.22 175 LEU A CA 1
ATOM 1350 C C . LEU A 1 175 ? 1.962 -7.042 12.580 1.00 63.22 175 LEU A C 1
ATOM 1352 O O . LEU A 1 175 ? 2.698 -7.603 11.766 1.00 63.22 175 LEU A O 1
ATOM 1356 N N . ARG A 1 176 ? 1.041 -7.716 13.273 1.00 71.19 176 ARG A N 1
ATOM 1357 C CA . ARG A 1 176 ? 0.830 -9.172 13.136 1.00 71.19 176 ARG A CA 1
ATOM 1358 C C . ARG A 1 176 ? 0.235 -9.578 11.792 1.00 71.19 176 ARG A C 1
ATOM 1360 O O . ARG A 1 176 ? 0.492 -10.679 11.307 1.00 71.19 176 ARG A O 1
ATOM 1367 N N . LEU A 1 177 ? -0.567 -8.701 11.201 1.00 81.38 177 LEU A N 1
ATOM 1368 C CA . LEU A 1 177 ? -1.322 -8.975 9.984 1.00 81.38 177 LEU A CA 1
ATOM 1369 C C . LEU A 1 177 ? -0.604 -8.384 8.764 1.00 81.38 177 LEU A C 1
ATOM 1371 O O . LEU A 1 177 ? -0.140 -7.243 8.809 1.00 81.38 177 LEU A O 1
ATOM 1375 N N . GLU A 1 178 ? -0.531 -9.132 7.653 1.00 84.25 178 GLU A N 1
ATOM 1376 C CA . GLU A 1 178 ? 0.077 -8.651 6.399 1.00 84.25 178 GLU A CA 1
ATOM 1377 C C . GLU A 1 178 ? -0.506 -7.296 5.980 1.00 84.25 178 GLU A C 1
ATOM 1379 O O . GLU A 1 178 ? 0.241 -6.403 5.582 1.00 84.25 178 GLU A O 1
ATOM 1384 N N . GLN A 1 179 ? -1.816 -7.111 6.149 1.00 85.81 179 GLN A N 1
ATOM 1385 C CA . GLN A 1 179 ? -2.533 -5.874 5.851 1.00 85.81 179 GLN A CA 1
ATOM 1386 C C . GLN A 1 179 ? -1.847 -4.649 6.475 1.00 85.81 179 GLN A C 1
ATOM 1388 O O . GLN A 1 179 ? -1.659 -3.646 5.793 1.00 85.81 179 GLN A O 1
ATOM 1393 N N . GLN A 1 180 ? -1.429 -4.745 7.743 1.00 85.06 180 GLN A N 1
ATOM 1394 C CA . GLN A 1 180 ? -0.783 -3.653 8.481 1.00 85.06 180 GLN A CA 1
ATOM 1395 C C . GLN A 1 180 ? 0.612 -3.329 7.935 1.00 85.06 180 GLN A C 1
ATOM 1397 O O . GLN A 1 180 ? 1.027 -2.175 7.911 1.00 85.06 180 GLN A O 1
ATOM 1402 N N . ARG A 1 181 ? 1.329 -4.336 7.430 1.00 83.94 181 ARG A N 1
ATOM 1403 C CA . ARG A 1 181 ? 2.690 -4.167 6.900 1.00 83.94 181 ARG A CA 1
ATOM 1404 C C . ARG A 1 181 ? 2.714 -3.597 5.489 1.00 83.94 181 ARG A C 1
ATOM 1406 O O . ARG A 1 181 ? 3.665 -2.902 5.132 1.00 83.94 181 ARG A O 1
ATOM 1413 N N . VAL A 1 182 ? 1.700 -3.895 4.673 1.00 84.31 182 VAL A N 1
ATOM 1414 C CA . VAL A 1 182 ? 1.713 -3.534 3.249 1.00 84.31 182 VAL A CA 1
ATOM 1415 C C . VAL A 1 182 ? 1.836 -2.027 3.038 1.00 84.31 182 VAL A C 1
ATOM 1417 O O . VAL A 1 182 ? 2.568 -1.618 2.141 1.00 84.31 182 VAL A O 1
ATOM 1420 N N . LEU A 1 183 ? 1.192 -1.204 3.867 1.00 77.06 183 LEU A N 1
ATOM 1421 C CA . LEU A 1 183 ? 1.185 0.254 3.702 1.00 77.06 183 LEU A CA 1
ATOM 1422 C C . LEU A 1 183 ? 2.273 0.982 4.504 1.00 77.06 183 LEU A C 1
ATOM 1424 O O . LEU A 1 183 ? 2.610 2.110 4.155 1.00 77.06 183 LEU A O 1
ATOM 1428 N N . ALA A 1 184 ? 2.922 0.326 5.472 1.00 82.00 184 ALA A N 1
ATOM 1429 C CA . ALA A 1 184 ? 3.902 0.944 6.378 1.00 82.00 184 ALA A CA 1
ATOM 1430 C C . ALA A 1 184 ? 5.074 1.659 5.666 1.00 82.00 184 ALA A C 1
ATOM 1432 O O . ALA A 1 184 ? 5.655 2.629 6.161 1.00 82.00 184 ALA A O 1
ATOM 1433 N N . HIS A 1 185 ? 5.459 1.195 4.474 1.00 83.75 185 HIS A N 1
ATOM 1434 C CA . HIS A 1 185 ? 6.510 1.836 3.677 1.00 83.75 185 HIS A CA 1
ATOM 1435 C C . HIS A 1 185 ? 6.047 3.136 2.987 1.00 83.75 185 HIS A C 1
ATOM 1437 O O . HIS A 1 185 ? 6.881 3.989 2.660 1.00 83.75 185 HIS A O 1
ATOM 1443 N N . GLU A 1 186 ? 4.742 3.298 2.766 1.00 83.31 186 GLU A N 1
ATOM 1444 C CA . GLU A 1 186 ? 4.136 4.488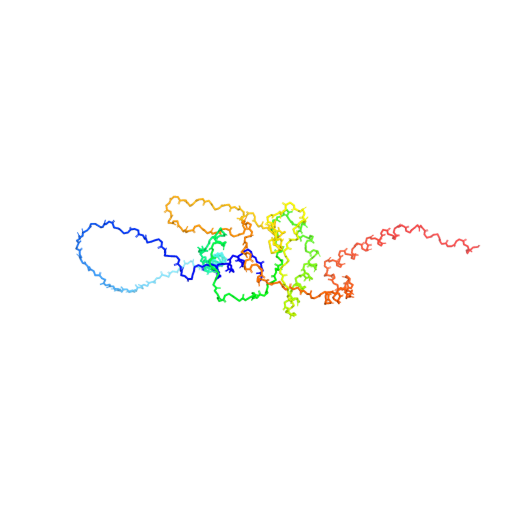 2.168 1.00 83.31 186 GLU A CA 1
ATOM 1445 C C . GLU A 1 186 ? 3.916 5.595 3.190 1.00 83.31 186 GLU A C 1
ATOM 1447 O O . GLU A 1 186 ? 4.127 6.761 2.853 1.00 83.31 186 GLU A O 1
ATOM 1452 N N . GLU A 1 187 ? 3.600 5.236 4.437 1.00 83.88 187 GLU A N 1
ATOM 1453 C CA . GLU A 1 187 ? 3.354 6.180 5.537 1.00 83.88 187 GLU A CA 1
ATOM 1454 C C . GLU A 1 187 ? 4.532 7.140 5.748 1.00 83.88 187 GLU A C 1
ATOM 1456 O O . GLU A 1 187 ? 4.367 8.339 5.973 1.00 83.88 187 GLU A O 1
ATOM 1461 N N . LYS A 1 188 ? 5.755 6.637 5.548 1.00 83.38 188 LYS A N 1
ATOM 1462 C CA . LYS A 1 188 ? 7.004 7.415 5.621 1.00 83.38 188 LYS A CA 1
ATOM 1463 C C . LYS A 1 188 ? 7.066 8.565 4.612 1.00 83.38 188 LYS A C 1
ATOM 1465 O O . LYS A 1 188 ? 7.840 9.503 4.794 1.00 83.38 188 LYS A O 1
ATOM 1470 N N . ASN A 1 189 ? 6.306 8.474 3.524 1.00 85.06 189 ASN A N 1
ATOM 1471 C CA . ASN A 1 189 ? 6.279 9.467 2.455 1.00 85.06 189 ASN A CA 1
ATOM 1472 C C . ASN A 1 189 ? 5.135 10.475 2.605 1.00 85.06 189 ASN A C 1
ATOM 1474 O O . ASN A 1 189 ? 5.055 11.410 1.802 1.00 85.06 189 ASN A O 1
ATOM 1478 N N . TRP A 1 190 ? 4.264 10.307 3.603 1.00 85.50 190 TRP A N 1
ATOM 1479 C CA . TRP A 1 190 ? 3.155 11.220 3.829 1.00 85.50 190 TRP A CA 1
ATOM 1480 C C . TRP A 1 190 ? 3.627 12.634 4.159 1.00 85.50 190 TRP A C 1
ATOM 1482 O O . TRP A 1 190 ? 4.711 12.875 4.700 1.00 85.50 190 TRP A O 1
ATOM 1492 N N . VAL A 1 191 ? 2.785 13.602 3.804 1.00 83.88 191 VAL A N 1
ATOM 1493 C CA . VAL A 1 191 ? 3.048 15.016 4.068 1.00 83.88 191 VAL A CA 1
ATOM 1494 C C . VAL A 1 191 ? 3.065 15.248 5.578 1.00 83.88 191 VAL A C 1
ATOM 1496 O O . VAL A 1 191 ? 2.229 14.720 6.301 1.00 83.88 191 VAL A O 1
ATOM 1499 N N . LYS A 1 192 ? 3.992 16.078 6.066 1.00 81.25 192 LYS A N 1
ATOM 1500 C CA . LYS A 1 192 ? 4.145 16.367 7.504 1.00 81.25 192 LYS A CA 1
ATOM 1501 C C . LYS A 1 192 ? 2.859 16.859 8.178 1.00 81.25 192 LYS A C 1
ATOM 1503 O O . LYS A 1 192 ? 2.636 16.524 9.330 1.00 81.25 192 LYS A O 1
ATOM 1508 N N . SER A 1 193 ? 1.998 17.567 7.445 1.00 82.38 193 SER A N 1
ATOM 1509 C CA . SER A 1 193 ? 0.694 18.041 7.927 1.00 82.38 193 SER A CA 1
ATOM 1510 C C . SER A 1 193 ? -0.250 16.916 8.358 1.00 82.38 193 SER A C 1
ATOM 1512 O O . SER A 1 193 ? -1.122 17.144 9.183 1.00 82.38 193 SER A O 1
ATOM 1514 N N . VAL A 1 194 ? -0.085 15.704 7.818 1.00 83.81 194 VAL A N 1
ATOM 1515 C CA . VAL A 1 194 ? -0.847 14.515 8.239 1.00 83.81 194 VAL A CA 1
ATOM 1516 C C . VAL A 1 194 ? -0.558 14.175 9.703 1.00 83.81 194 VAL A C 1
ATOM 1518 O O . VAL A 1 194 ? -1.441 13.721 10.425 1.00 83.81 194 VAL A O 1
ATOM 1521 N N . TRP A 1 195 ? 0.677 14.426 10.136 1.00 82.19 195 TRP A N 1
ATOM 1522 C CA . TRP A 1 195 ? 1.176 14.127 11.475 1.00 82.19 195 TRP A CA 1
ATOM 1523 C C . TRP A 1 195 ? 0.996 15.289 12.456 1.00 82.19 195 TRP A C 1
ATOM 1525 O O . TRP A 1 195 ? 1.246 15.125 13.646 1.00 82.19 195 TRP A O 1
ATOM 1535 N N . GLU A 1 196 ? 0.588 16.470 11.986 1.00 81.19 196 GLU A N 1
ATOM 1536 C CA . GLU A 1 196 ? 0.322 17.608 12.864 1.00 81.19 196 GLU A CA 1
ATOM 1537 C C . GLU A 1 196 ? -0.977 17.364 13.632 1.00 81.19 196 GLU A C 1
ATOM 1539 O O . GLU A 1 196 ? -2.019 17.082 13.039 1.00 81.19 196 GLU A O 1
ATOM 1544 N N . GLU A 1 197 ? -0.930 17.468 14.960 1.00 75.56 197 GLU A N 1
ATOM 1545 C CA . GLU A 1 197 ? -2.113 17.386 15.815 1.00 75.56 197 GLU A CA 1
ATOM 1546 C C . GLU A 1 197 ? -3.025 18.603 15.597 1.00 75.56 197 GLU A C 1
ATOM 1548 O O . GLU A 1 197 ? -2.570 19.700 15.270 1.00 75.56 197 GLU A O 1
ATOM 1553 N N . GLU A 1 198 ? -4.343 18.399 15.700 1.00 66.12 198 GLU A N 1
ATOM 1554 C CA . GLU A 1 198 ? -5.278 19.512 15.552 1.00 66.12 198 GLU A CA 1
ATOM 1555 C C . GLU A 1 198 ? -5.114 20.368 16.798 1.00 66.12 198 GLU A C 1
ATOM 1557 O O . GLU A 1 198 ? -5.171 19.866 17.921 1.00 66.12 198 GLU A O 1
ATOM 1562 N N . LYS A 1 199 ? -4.851 21.659 16.594 1.00 58.38 199 LYS A N 1
ATOM 1563 C CA . LYS A 1 199 ? -4.812 22.604 17.703 1.00 58.38 199 LYS A CA 1
ATOM 1564 C C . LYS A 1 199 ? -6.188 22.588 18.358 1.00 58.38 199 LYS A C 1
ATOM 1566 O O . LYS A 1 199 ? -7.191 22.640 17.648 1.00 58.38 199 LYS A O 1
ATOM 1571 N N . ALA A 1 200 ? -6.204 22.488 19.688 1.00 51.31 200 ALA A N 1
ATOM 1572 C CA . ALA A 1 200 ? -7.431 22.476 20.473 1.00 51.31 200 ALA A CA 1
ATOM 1573 C C . ALA A 1 200 ? -8.373 23.603 20.009 1.00 51.31 200 ALA A C 1
ATOM 1575 O O . ALA A 1 200 ? -7.881 24.693 19.687 1.00 51.31 200 ALA A O 1
ATOM 1576 N N . PRO A 1 201 ? -9.692 23.343 19.927 1.00 54.78 201 PRO A N 1
ATOM 1577 C CA . PRO A 1 201 ? -10.640 24.341 19.456 1.00 54.78 201 PRO A CA 1
ATOM 1578 C C . PRO A 1 201 ? -10.502 25.616 20.292 1.00 54.78 201 PRO A C 1
ATOM 1580 O O . PRO A 1 201 ? -10.428 25.552 21.519 1.00 54.78 201 PRO A O 1
ATOM 1583 N N . GLU A 1 202 ? -10.433 26.771 19.620 1.00 52.53 202 GLU A N 1
ATOM 1584 C CA . GLU A 1 202 ? -10.492 28.069 20.295 1.00 52.53 202 GLU A CA 1
ATOM 1585 C C . GLU A 1 202 ? -11.767 28.126 21.146 1.00 52.53 202 GLU A C 1
ATOM 1587 O O . GLU A 1 202 ? -12.855 27.794 20.664 1.00 52.53 202 GLU A O 1
ATOM 1592 N N . GLU A 1 203 ? -11.616 28.523 22.412 1.00 40.09 203 GLU A N 1
ATOM 1593 C CA . GLU A 1 203 ? -12.705 28.624 23.382 1.00 40.09 203 GLU A CA 1
ATOM 1594 C C . GLU A 1 203 ? -13.862 29.457 22.794 1.00 40.09 203 GLU A C 1
ATOM 1596 O O . GLU A 1 203 ? -13.737 30.668 22.615 1.00 40.09 203 GLU A O 1
ATOM 1601 N N . GLY A 1 204 ? -14.987 28.809 22.459 1.00 52.94 204 GLY A N 1
ATOM 1602 C CA . GLY A 1 204 ? -16.215 29.491 22.024 1.00 52.94 204 GLY A CA 1
ATOM 1603 C C . GLY A 1 204 ? -16.887 29.001 20.735 1.00 52.94 204 GLY A C 1
ATOM 1604 O O . GLY A 1 204 ? -17.930 29.548 20.384 1.00 52.94 204 GLY A O 1
ATOM 1605 N N . LYS A 1 205 ? -16.362 27.990 20.030 1.00 46.81 205 LYS A N 1
ATOM 1606 C CA . LYS A 1 205 ? -17.100 27.300 18.948 1.00 46.81 205 LYS A CA 1
ATOM 1607 C C . LYS A 1 205 ? -17.642 25.961 19.442 1.00 46.81 205 LYS A C 1
ATOM 1609 O O . LYS A 1 205 ? -16.921 25.234 20.120 1.00 46.81 205 LYS A O 1
ATOM 1614 N N . GLU A 1 206 ? -18.904 25.666 19.116 1.00 47.25 206 GLU A N 1
ATOM 1615 C CA . GLU A 1 206 ? -19.553 24.380 19.401 1.00 47.25 206 GLU A CA 1
ATOM 1616 C C . GLU A 1 206 ? -18.623 23.241 18.978 1.00 47.25 206 GLU A C 1
ATOM 1618 O O . GLU A 1 206 ? -18.142 23.203 17.843 1.00 47.25 206 GLU A O 1
ATOM 1623 N N . ALA A 1 207 ? -18.299 22.366 19.929 1.00 48.41 207 ALA A N 1
ATOM 1624 C CA . ALA A 1 207 ? -17.362 21.282 19.712 1.00 48.41 207 ALA A CA 1
ATOM 1625 C C . ALA A 1 207 ? -18.010 20.255 18.775 1.00 48.41 207 ALA A C 1
ATOM 1627 O O . ALA A 1 207 ? -18.742 19.373 19.223 1.00 48.41 207 ALA A O 1
ATOM 1628 N N . GLU A 1 208 ? -17.750 20.371 17.468 1.00 57.59 208 GLU A N 1
ATOM 1629 C CA . GLU A 1 208 ? -17.919 19.233 16.565 1.00 57.59 208 GLU A CA 1
ATOM 1630 C C . GLU A 1 208 ? -17.170 18.041 17.188 1.00 57.59 208 GLU A C 1
ATOM 1632 O O . GLU A 1 208 ? -16.054 18.226 17.696 1.00 57.59 208 GLU A O 1
ATOM 1637 N N . PRO A 1 209 ? -17.757 16.828 17.198 1.00 58.84 209 PRO A N 1
ATOM 1638 C CA . PRO A 1 209 ? -17.053 15.658 17.698 1.00 58.84 209 PRO A CA 1
ATOM 1639 C C . PRO A 1 209 ? -15.700 15.553 16.978 1.00 58.84 209 PRO A C 1
ATOM 1641 O O . PRO A 1 209 ? -15.644 15.749 15.758 1.00 58.84 209 PRO A O 1
ATOM 1644 N N . PRO A 1 210 ? -14.605 15.296 17.716 1.00 62.22 210 PRO A N 1
ATOM 1645 C CA . PRO A 1 210 ? -13.263 15.345 17.158 1.00 62.22 210 PRO A CA 1
ATOM 1646 C C . PRO A 1 210 ? -13.172 14.385 15.976 1.00 62.22 210 PRO A C 1
ATOM 1648 O O . PRO A 1 210 ? -13.494 13.201 16.095 1.00 62.22 210 PRO A O 1
ATOM 1651 N N . ARG A 1 211 ? -12.742 14.899 14.821 1.00 67.44 211 ARG A N 1
ATOM 1652 C CA . ARG A 1 211 ? -12.568 14.073 13.627 1.00 67.44 211 ARG A CA 1
ATOM 1653 C C . ARG A 1 211 ? -11.455 13.077 13.902 1.00 67.44 211 ARG A C 1
ATOM 1655 O O . ARG A 1 211 ? -10.342 13.456 14.269 1.00 67.44 211 ARG A O 1
ATOM 1662 N N . GLU A 1 212 ? -11.748 11.793 13.739 1.00 71.56 212 GLU A N 1
ATOM 1663 C CA . GLU A 1 212 ? -10.722 10.785 13.933 1.00 71.56 212 GLU A CA 1
ATOM 1664 C C . GLU A 1 212 ? -9.637 10.932 12.857 1.00 71.56 212 GLU A C 1
ATOM 1666 O O . GLU A 1 212 ? -9.892 10.835 11.657 1.00 71.56 212 GLU A O 1
ATOM 1671 N N . LYS A 1 213 ? -8.392 11.142 13.292 1.00 78.31 213 LYS A N 1
ATOM 1672 C CA . LYS A 1 213 ? -7.233 11.140 12.401 1.00 78.31 213 LYS A CA 1
ATOM 1673 C C . LYS A 1 213 ? -6.822 9.711 12.083 1.00 78.31 213 LYS A C 1
ATOM 1675 O O . LYS A 1 213 ? -6.022 9.116 12.800 1.00 78.31 213 LYS A O 1
ATOM 1680 N N . VAL A 1 214 ? -7.383 9.175 11.005 1.00 80.69 214 VAL A N 1
ATOM 1681 C CA . VAL A 1 214 ? -7.176 7.780 10.589 1.00 80.69 214 VAL A CA 1
ATOM 1682 C C . VAL A 1 214 ? -5.757 7.538 10.056 1.00 80.69 214 VAL A C 1
ATOM 1684 O O . VAL A 1 214 ? -5.197 6.467 10.255 1.00 80.69 214 VAL A O 1
ATOM 1687 N N . TRP A 1 215 ? -5.153 8.536 9.405 1.00 81.75 215 TRP A N 1
ATOM 1688 C CA . TRP A 1 215 ? -3.835 8.389 8.780 1.00 81.75 215 TRP A CA 1
ATOM 1689 C C . TRP A 1 215 ? -2.700 8.241 9.806 1.00 81.75 215 TRP A C 1
ATOM 1691 O O . TRP A 1 215 ? -2.046 7.209 9.780 1.00 81.75 215 TRP A O 1
ATOM 1701 N N . PRO A 1 216 ? -2.459 9.182 10.745 1.00 82.00 216 PRO A N 1
ATOM 1702 C CA . PRO A 1 216 ? -1.309 9.094 11.653 1.00 82.00 216 PRO A CA 1
ATOM 1703 C C . PRO A 1 216 ? -1.415 7.975 12.700 1.00 82.00 216 PRO A C 1
ATOM 1705 O O . PRO A 1 216 ? -0.431 7.677 13.374 1.00 82.00 216 PRO A O 1
ATOM 1708 N N . LYS A 1 217 ? -2.600 7.385 12.888 1.00 85.00 217 LYS A N 1
ATOM 1709 C CA . LYS A 1 217 ? -2.801 6.271 13.816 1.00 85.00 217 LYS A CA 1
ATOM 1710 C C . LYS A 1 217 ? -2.416 4.945 13.148 1.00 85.00 217 LYS A C 1
ATOM 1712 O O . LYS A 1 217 ? -2.727 4.754 11.970 1.00 85.00 217 LYS A O 1
ATOM 1717 N N . PRO A 1 218 ? -1.814 4.002 13.896 1.00 84.69 218 PRO A N 1
ATOM 1718 C CA . PRO A 1 218 ? -1.539 2.674 13.370 1.00 84.69 218 PRO A CA 1
ATOM 1719 C C . PRO A 1 218 ? -2.846 1.973 12.996 1.00 84.69 218 PRO A C 1
ATOM 1721 O O . PRO A 1 218 ? -3.884 2.142 13.642 1.00 84.69 218 PRO A O 1
ATOM 1724 N N . MET A 1 219 ? -2.791 1.166 11.942 1.00 86.38 219 MET A N 1
ATOM 1725 C CA . MET A 1 219 ? -3.965 0.474 11.436 1.00 86.38 219 MET A CA 1
ATOM 1726 C C . MET A 1 219 ? -4.404 -0.651 12.381 1.00 86.38 219 MET A C 1
ATOM 1728 O O . MET A 1 219 ? -3.672 -1.616 12.595 1.00 86.38 219 MET A O 1
ATOM 1732 N N . VAL A 1 220 ? -5.628 -0.557 12.905 1.00 88.00 220 VAL A N 1
ATOM 1733 C CA . VAL A 1 220 ? -6.234 -1.566 13.789 1.00 88.00 220 VAL A CA 1
ATOM 1734 C C . VAL A 1 220 ? -7.261 -2.387 13.012 1.00 88.00 220 VAL A C 1
ATOM 1736 O O . VAL A 1 220 ? -8.087 -1.833 12.287 1.00 88.00 220 VAL A O 1
ATOM 1739 N N . LEU A 1 221 ? -7.211 -3.710 13.175 1.00 88.56 221 LEU A N 1
ATOM 1740 C CA . LEU A 1 221 ? -8.068 -4.673 12.484 1.00 88.56 221 LEU A CA 1
ATOM 1741 C C . LEU A 1 221 ? -8.740 -5.617 13.484 1.00 88.56 221 LEU A C 1
ATOM 1743 O O . LEU A 1 221 ? -8.089 -6.121 14.398 1.00 88.56 221 LEU A O 1
ATOM 1747 N N . ASP A 1 222 ? -10.022 -5.907 13.270 1.00 90.06 222 ASP A N 1
ATOM 1748 C CA . ASP A 1 222 ? -10.715 -7.007 13.941 1.00 90.06 222 ASP A CA 1
ATOM 1749 C C . ASP A 1 222 ? -10.331 -8.335 13.271 1.00 90.06 222 ASP A C 1
ATOM 1751 O O . ASP A 1 222 ? -10.492 -8.504 12.059 1.00 90.06 222 ASP A O 1
ATOM 1755 N N . THR A 1 223 ? -9.858 -9.305 14.054 1.00 88.94 223 THR A N 1
ATOM 1756 C CA . THR A 1 223 ? -9.447 -10.635 13.570 1.00 88.94 223 THR A CA 1
ATOM 1757 C C . THR A 1 223 ? -10.583 -11.382 12.861 1.00 88.94 223 THR A C 1
ATOM 1759 O O . THR A 1 223 ? -10.354 -12.127 11.902 1.00 88.94 223 THR A O 1
ATOM 1762 N N . ARG A 1 224 ? -11.836 -11.140 13.267 1.00 89.12 224 ARG A N 1
ATOM 1763 C CA . ARG A 1 224 ? -13.039 -11.739 12.673 1.00 89.12 224 ARG A CA 1
ATOM 1764 C C . ARG A 1 224 ? -13.275 -11.214 11.257 1.00 89.12 224 ARG A C 1
ATOM 1766 O O . ARG A 1 224 ? -13.723 -11.964 10.396 1.00 89.12 224 ARG A O 1
ATOM 1773 N N . ILE A 1 225 ? -12.983 -9.943 10.999 1.00 90.44 225 ILE A N 1
ATOM 1774 C CA . ILE A 1 225 ? -13.115 -9.348 9.662 1.00 90.44 225 ILE A CA 1
ATOM 1775 C C . ILE A 1 225 ? -11.874 -9.674 8.830 1.00 90.44 225 ILE A C 1
ATOM 1777 O O . ILE A 1 225 ? -12.005 -10.120 7.692 1.00 90.44 225 ILE A O 1
ATOM 1781 N N . ALA A 1 226 ? -10.681 -9.539 9.414 1.00 89.50 226 ALA A N 1
ATOM 1782 C CA . ALA A 1 226 ? -9.405 -9.777 8.744 1.00 89.50 226 ALA A CA 1
ATOM 1783 C C . ALA A 1 226 ? -9.302 -11.188 8.141 1.00 89.50 226 ALA A C 1
ATOM 1785 O O . ALA A 1 226 ? -8.905 -11.324 6.985 1.00 89.50 226 ALA A O 1
ATOM 1786 N N . SER A 1 227 ? -9.744 -12.217 8.872 1.00 89.19 227 SER A N 1
ATOM 1787 C CA . SER A 1 227 ? -9.765 -13.614 8.399 1.00 89.19 227 SER A CA 1
ATOM 1788 C C . SER A 1 227 ? -10.687 -13.853 7.196 1.00 89.19 227 SER A C 1
ATOM 1790 O O . SER A 1 227 ? -10.469 -14.783 6.418 1.00 89.19 227 SER A O 1
ATOM 1792 N N . ARG A 1 228 ? -11.702 -13.004 6.995 1.00 91.38 228 ARG A N 1
ATOM 1793 C CA . ARG A 1 228 ? -12.646 -13.081 5.865 1.00 91.38 228 ARG A CA 1
ATOM 1794 C C . ARG A 1 228 ? -12.226 -12.233 4.670 1.00 91.38 228 ARG A C 1
ATOM 1796 O O . ARG A 1 228 ? -12.783 -12.388 3.584 1.00 91.38 228 ARG A O 1
ATOM 1803 N N . MET A 1 229 ? -11.254 -11.340 4.847 1.00 91.75 229 MET A N 1
ATOM 1804 C CA . MET A 1 229 ? -10.710 -10.544 3.754 1.00 91.75 229 MET A CA 1
ATOM 1805 C C . MET A 1 229 ? -9.874 -11.419 2.818 1.00 91.75 229 MET A C 1
ATOM 1807 O O . MET A 1 229 ? -9.234 -12.393 3.224 1.00 91.75 229 MET A O 1
ATOM 1811 N N . ARG A 1 230 ? -9.858 -11.047 1.541 1.00 92.00 230 ARG A N 1
ATOM 1812 C CA . ARG A 1 230 ? -9.043 -11.690 0.509 1.00 92.00 230 ARG A CA 1
ATOM 1813 C C . ARG A 1 230 ? -8.209 -10.637 -0.217 1.00 92.00 230 ARG A C 1
ATOM 1815 O O . ARG A 1 230 ? -8.612 -9.474 -0.307 1.00 92.00 230 ARG A O 1
ATOM 1822 N N . ARG A 1 231 ? -7.046 -11.043 -0.711 1.00 91.75 231 ARG A N 1
ATOM 1823 C CA . ARG A 1 231 ? -6.129 -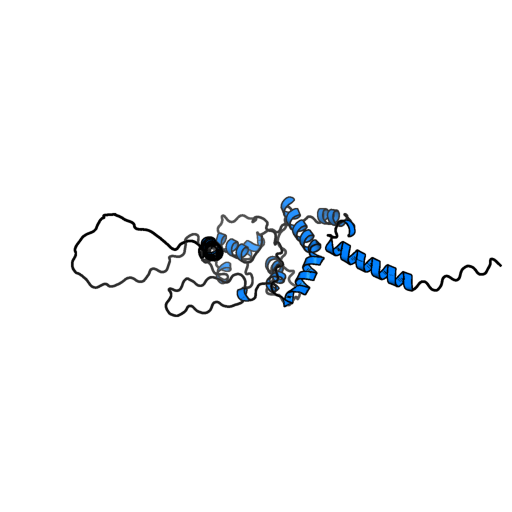10.247 -1.523 1.00 91.75 231 ARG A CA 1
ATOM 1824 C C . ARG A 1 231 ? -6.110 -10.809 -2.936 1.00 91.75 231 ARG A C 1
ATOM 1826 O O . ARG A 1 231 ? -6.088 -12.026 -3.102 1.00 91.75 231 ARG A O 1
ATOM 1833 N N . PHE A 1 232 ? -6.092 -9.943 -3.941 1.00 93.75 232 PHE A N 1
ATOM 1834 C CA . PHE A 1 232 ? -5.762 -10.380 -5.295 1.00 93.75 232 PHE A CA 1
ATOM 1835 C C . PHE A 1 232 ? -4.278 -10.770 -5.373 1.00 93.75 232 PHE A C 1
ATOM 1837 O O . PHE A 1 232 ? -3.411 -10.006 -4.956 1.00 93.75 232 PHE A O 1
ATOM 1844 N N . GLU A 1 233 ? -3.981 -11.960 -5.887 1.00 91.44 233 GLU A N 1
ATOM 1845 C CA . GLU A 1 233 ? -2.609 -12.441 -6.092 1.00 91.44 233 GLU A CA 1
ATOM 1846 C C . GLU A 1 233 ? -2.557 -13.179 -7.431 1.00 91.44 233 GLU A C 1
ATOM 1848 O O . GLU A 1 233 ? -3.416 -14.009 -7.731 1.00 91.44 233 GLU A O 1
ATOM 1853 N N . VAL A 1 234 ? -1.564 -12.850 -8.259 1.00 92.62 234 VAL A N 1
ATOM 1854 C CA . VAL A 1 234 ? -1.324 -13.564 -9.519 1.00 92.62 234 VAL A CA 1
ATOM 1855 C C . VAL A 1 234 ? -0.870 -14.986 -9.189 1.00 92.62 234 VAL A C 1
ATOM 1857 O O . VAL A 1 234 ? -0.021 -15.172 -8.319 1.00 92.62 234 VAL A O 1
ATOM 1860 N N . GLN A 1 235 ? -1.404 -15.993 -9.886 1.00 92.56 235 GLN A N 1
ATOM 1861 C CA . GLN A 1 235 ? -0.958 -17.375 -9.699 1.00 92.56 235 GLN A CA 1
ATOM 1862 C C . GLN A 1 235 ? 0.543 -17.507 -10.017 1.00 92.56 235 GLN A C 1
ATOM 1864 O O . GLN A 1 235 ? 1.034 -16.871 -10.955 1.00 92.56 235 GLN A O 1
ATOM 1869 N N . PRO A 1 236 ? 1.288 -18.371 -9.305 1.00 91.00 236 PRO A N 1
ATOM 1870 C CA . PRO A 1 236 ? 2.731 -18.506 -9.510 1.00 91.00 236 PRO A CA 1
ATOM 1871 C C . PRO A 1 236 ? 3.082 -18.966 -10.934 1.00 91.00 236 PRO A C 1
ATOM 1873 O O . PRO A 1 236 ? 4.141 -18.624 -11.456 1.00 91.00 236 PRO A O 1
ATOM 1876 N N . GLU A 1 237 ? 2.181 -19.701 -11.589 1.00 92.00 237 GLU A N 1
ATOM 1877 C CA . GLU A 1 237 ? 2.318 -20.109 -12.989 1.00 92.00 237 GLU A CA 1
ATOM 1878 C C . GLU A 1 237 ? 2.289 -18.903 -13.938 1.00 92.00 237 GLU A C 1
ATOM 1880 O O . GLU A 1 237 ? 3.142 -18.774 -14.816 1.00 92.00 237 GLU A O 1
ATOM 1885 N N . ASP A 1 238 ? 1.346 -17.983 -13.733 1.00 91.31 238 ASP A N 1
ATOM 1886 C CA . ASP A 1 238 ? 1.197 -16.764 -14.531 1.00 91.31 238 ASP A CA 1
ATOM 1887 C C . ASP A 1 238 ? 2.374 -15.817 -14.328 1.00 91.31 238 ASP A C 1
ATOM 1889 O O . ASP A 1 238 ? 2.883 -15.232 -15.286 1.00 91.31 238 ASP A O 1
ATOM 1893 N N . GLU A 1 239 ? 2.857 -15.719 -13.091 1.00 89.62 239 GLU A N 1
ATOM 1894 C CA . GLU A 1 239 ? 4.038 -14.936 -12.766 1.00 89.62 239 GLU A CA 1
ATOM 1895 C C . GLU A 1 239 ? 5.300 -15.516 -13.422 1.00 89.62 239 GLU A C 1
ATOM 1897 O O . GLU A 1 239 ? 6.103 -14.771 -13.990 1.00 89.62 239 GLU A O 1
ATOM 1902 N N . ALA A 1 240 ? 5.466 -16.842 -13.418 1.00 91.62 240 ALA A N 1
ATOM 1903 C CA . ALA A 1 240 ? 6.574 -17.498 -14.106 1.00 91.62 240 ALA A CA 1
ATOM 1904 C C . ALA A 1 240 ? 6.521 -17.259 -15.624 1.00 91.62 240 ALA A C 1
ATOM 1906 O O . ALA A 1 240 ? 7.553 -16.971 -16.236 1.00 91.62 240 ALA A O 1
ATOM 1907 N N . ARG A 1 241 ? 5.323 -17.305 -16.227 1.00 90.31 241 ARG A N 1
ATOM 1908 C CA . ARG A 1 241 ? 5.123 -16.976 -17.649 1.00 90.31 241 ARG A CA 1
ATOM 1909 C C . ARG A 1 241 ? 5.485 -15.525 -17.951 1.00 90.31 241 ARG A C 1
ATOM 1911 O O . ARG A 1 241 ? 6.179 -15.279 -18.931 1.00 90.31 241 ARG A O 1
ATOM 1918 N N . ALA A 1 242 ? 5.072 -14.582 -17.107 1.00 88.75 242 ALA A N 1
ATOM 1919 C CA . ALA A 1 242 ? 5.413 -13.172 -17.271 1.00 88.75 242 ALA A CA 1
ATOM 1920 C C . ALA A 1 242 ? 6.927 -12.927 -17.154 1.00 88.75 242 ALA A C 1
ATOM 1922 O O . ALA A 1 242 ? 7.500 -12.218 -17.976 1.00 88.75 242 ALA A O 1
ATOM 1923 N N . ARG A 1 243 ? 7.598 -13.565 -16.184 1.00 88.00 243 ARG A N 1
ATOM 1924 C CA . ARG A 1 243 ? 9.056 -13.456 -15.986 1.00 88.00 243 ARG A CA 1
ATOM 1925 C C . ARG A 1 243 ? 9.875 -14.081 -17.117 1.00 88.00 243 ARG A C 1
ATOM 1927 O O . ARG A 1 243 ? 11.008 -13.664 -17.337 1.00 88.00 243 ARG A O 1
ATOM 1934 N N . ALA A 1 244 ? 9.326 -15.065 -17.829 1.00 90.88 244 ALA A N 1
ATOM 1935 C CA . ALA A 1 244 ? 9.981 -15.661 -18.992 1.00 90.88 244 ALA A CA 1
ATOM 1936 C C . ALA A 1 244 ? 10.050 -14.703 -20.198 1.00 90.88 244 ALA A C 1
ATOM 1938 O O . ALA A 1 244 ? 10.861 -14.910 -21.101 1.00 90.88 244 ALA A O 1
ATOM 1939 N N . ILE A 1 245 ? 9.224 -13.651 -20.221 1.00 87.50 245 ILE A N 1
ATOM 1940 C CA . ILE A 1 245 ? 9.221 -12.648 -21.285 1.00 87.50 245 ILE A CA 1
ATOM 1941 C C . ILE A 1 245 ? 10.352 -11.650 -21.014 1.00 87.50 245 ILE A C 1
ATOM 1943 O O . ILE A 1 245 ? 10.206 -10.697 -20.249 1.00 87.50 245 ILE A O 1
ATOM 1947 N N . VAL A 1 246 ? 11.496 -11.862 -21.661 1.00 84.19 246 VAL A N 1
ATOM 1948 C CA . VAL A 1 246 ? 12.614 -10.914 -21.635 1.00 84.19 246 VAL A CA 1
ATOM 1949 C C . VAL A 1 246 ? 12.373 -9.857 -22.703 1.00 84.19 246 VAL A C 1
ATOM 1951 O O . VAL A 1 246 ? 12.537 -10.117 -23.892 1.00 84.19 246 VAL A O 1
ATOM 1954 N N . VAL A 1 247 ? 11.976 -8.661 -22.275 1.00 80.12 247 VAL A N 1
ATOM 1955 C CA . VAL A 1 247 ? 11.888 -7.499 -23.162 1.00 80.12 247 VAL A CA 1
ATOM 1956 C C . VAL A 1 247 ? 13.194 -6.708 -23.036 1.00 80.12 247 VAL A C 1
ATOM 1958 O O . VAL A 1 247 ? 13.572 -6.362 -21.912 1.00 80.12 247 VAL A O 1
ATOM 1961 N N . PRO A 1 248 ? 13.913 -6.441 -24.140 1.00 80.81 248 PRO A N 1
ATOM 1962 C CA . PRO A 1 248 ? 15.170 -5.707 -24.089 1.00 80.81 248 PRO A CA 1
ATOM 1963 C C . PRO A 1 248 ? 14.943 -4.285 -23.568 1.00 80.81 248 PRO A C 1
ATOM 1965 O O . PRO A 1 248 ? 13.965 -3.620 -23.909 1.00 80.81 248 PRO A O 1
ATOM 1968 N N . GLU A 1 249 ? 15.873 -3.800 -22.743 1.00 71.19 249 GLU A N 1
ATOM 1969 C CA . GLU A 1 249 ? 15.755 -2.483 -22.104 1.00 71.19 249 GLU A CA 1
ATOM 1970 C C . GLU A 1 249 ? 15.641 -1.344 -23.133 1.00 71.19 249 GLU A C 1
ATOM 1972 O O . GLU A 1 249 ? 14.963 -0.353 -22.881 1.00 71.19 249 GLU A O 1
ATOM 1977 N N . GLU A 1 250 ? 16.231 -1.506 -24.317 1.00 72.69 250 GLU A N 1
ATOM 1978 C CA . GLU A 1 250 ? 16.244 -0.505 -25.391 1.00 72.69 250 GLU A CA 1
ATOM 1979 C C . GLU A 1 250 ? 14.852 -0.211 -25.970 1.00 72.69 250 GLU A C 1
ATOM 1981 O O . GLU A 1 250 ? 14.544 0.939 -26.274 1.00 72.69 250 GLU A O 1
ATOM 1986 N N . GLU A 1 251 ? 13.977 -1.216 -26.064 1.00 71.56 251 GLU A N 1
ATOM 1987 C CA . GLU A 1 251 ? 12.596 -1.046 -26.555 1.00 71.56 251 GLU A CA 1
ATOM 1988 C C . GLU A 1 251 ? 11.700 -0.335 -25.530 1.00 71.56 251 GLU A C 1
ATOM 1990 O O . GLU A 1 251 ? 10.621 0.171 -25.839 1.00 71.56 251 GLU A O 1
ATOM 1995 N N . ILE A 1 252 ? 12.156 -0.309 -24.282 1.00 67.12 252 ILE A N 1
ATOM 1996 C CA . ILE A 1 252 ? 11.398 0.112 -23.111 1.00 67.12 252 ILE A CA 1
ATOM 1997 C C . ILE A 1 252 ? 11.837 1.492 -22.618 1.00 67.12 252 ILE A C 1
ATOM 1999 O O . ILE A 1 252 ? 11.065 2.224 -21.984 1.00 67.12 252 ILE A O 1
ATOM 2003 N N . GLU A 1 253 ? 13.101 1.837 -22.841 1.00 69.75 253 GLU A N 1
ATOM 2004 C CA . GLU A 1 253 ? 13.686 3.092 -22.418 1.00 69.75 253 GLU A CA 1
ATOM 2005 C C . GLU A 1 253 ? 13.001 4.257 -23.137 1.00 69.75 253 GLU A C 1
ATOM 2007 O O . GLU A 1 253 ? 13.223 4.542 -24.309 1.00 69.75 253 GLU A O 1
ATOM 2012 N N . GLY A 1 254 ? 12.160 4.991 -22.403 1.00 70.88 254 GLY A N 1
ATOM 2013 C CA . GLY A 1 254 ? 11.653 6.268 -22.895 1.00 70.88 254 GLY A CA 1
ATOM 2014 C C . GLY A 1 254 ? 12.808 7.213 -23.252 1.00 70.88 254 GLY A C 1
ATOM 2015 O O . GLY A 1 254 ? 13.891 7.119 -22.671 1.00 70.88 254 GLY A O 1
ATOM 2016 N N . PHE A 1 255 ? 12.541 8.170 -24.144 1.00 75.69 255 PHE A N 1
ATOM 2017 C CA . PHE A 1 255 ? 13.513 9.101 -24.745 1.00 75.69 255 PHE A CA 1
ATOM 2018 C C . PHE A 1 255 ? 14.640 9.591 -23.811 1.00 75.69 255 PHE A C 1
ATOM 2020 O O . PHE A 1 255 ? 15.802 9.622 -24.197 1.00 75.69 255 PHE A O 1
ATOM 2027 N N . ILE A 1 256 ? 14.316 9.929 -22.559 1.00 76.69 256 ILE A N 1
ATOM 2028 C CA . ILE A 1 256 ? 15.273 10.455 -21.572 1.00 76.69 256 ILE A CA 1
ATOM 2029 C C . ILE A 1 256 ? 16.351 9.427 -21.189 1.00 76.69 256 ILE A C 1
ATOM 2031 O O . ILE A 1 256 ? 17.522 9.781 -21.092 1.00 76.69 256 ILE A O 1
ATOM 2035 N N . LYS A 1 257 ? 15.983 8.160 -20.961 1.00 78.00 257 LYS A N 1
ATOM 2036 C CA . LYS A 1 257 ? 16.958 7.120 -20.595 1.00 78.00 257 LYS A CA 1
ATOM 2037 C C . LYS A 1 257 ? 17.806 6.707 -21.788 1.00 78.00 257 LYS A C 1
ATOM 2039 O O . LYS A 1 257 ? 19.025 6.673 -21.652 1.00 78.00 257 LYS A O 1
ATOM 2044 N N . GLY A 1 258 ? 17.167 6.519 -22.944 1.00 79.19 258 GLY A N 1
ATOM 2045 C CA . GLY A 1 258 ? 17.870 6.225 -24.189 1.00 79.19 258 GLY A CA 1
ATOM 2046 C C . GLY A 1 258 ? 18.881 7.322 -24.538 1.00 79.19 258 GLY A C 1
ATOM 2047 O O . GLY A 1 258 ? 20.028 7.019 -24.851 1.00 79.19 258 GLY A O 1
ATOM 2048 N N . SER A 1 259 ? 18.512 8.599 -24.371 1.00 81.62 259 SER A N 1
ATOM 2049 C CA . SER A 1 259 ? 19.422 9.733 -24.587 1.00 81.62 259 SER A CA 1
ATOM 2050 C C . SER A 1 259 ? 20.583 9.784 -23.584 1.00 81.62 259 SER A C 1
ATOM 2052 O O . SER A 1 259 ? 21.708 10.100 -23.967 1.00 81.62 259 SER A O 1
ATOM 2054 N N . LEU A 1 260 ? 20.354 9.476 -22.304 1.00 83.00 260 LEU A N 1
ATOM 2055 C CA . LEU A 1 260 ? 21.439 9.426 -21.315 1.00 83.00 260 LEU A CA 1
ATOM 2056 C C . LEU A 1 260 ? 22.403 8.267 -21.598 1.00 83.00 260 LEU A C 1
ATOM 2058 O O . LEU A 1 260 ? 23.620 8.447 -21.529 1.00 83.00 260 LEU A O 1
ATOM 2062 N N . ARG A 1 261 ? 21.869 7.095 -21.958 1.00 80.12 261 ARG A N 1
ATOM 2063 C CA . ARG A 1 261 ? 22.659 5.919 -22.335 1.00 80.12 261 ARG A CA 1
ATOM 2064 C C . ARG A 1 261 ? 23.468 6.186 -23.604 1.00 80.12 261 ARG A C 1
ATOM 2066 O O . ARG A 1 261 ? 24.653 5.865 -23.627 1.00 80.12 261 ARG A O 1
ATOM 2073 N N . SER A 1 262 ? 22.883 6.838 -24.611 1.00 81.69 262 SER A N 1
ATOM 2074 C CA . SER A 1 262 ? 23.590 7.187 -25.847 1.00 81.69 262 SER A CA 1
ATOM 2075 C C . SER A 1 262 ? 24.729 8.179 -25.602 1.00 81.69 262 SER A C 1
ATOM 2077 O O . SER A 1 262 ? 25.799 8.030 -26.182 1.00 81.69 262 SER A O 1
ATOM 2079 N N . ILE A 1 263 ? 24.545 9.160 -24.708 1.00 88.19 263 ILE A N 1
ATOM 2080 C CA . ILE A 1 263 ? 25.617 10.088 -24.307 1.00 88.19 263 ILE A CA 1
ATOM 2081 C C . ILE A 1 263 ? 26.731 9.339 -23.565 1.00 88.19 263 ILE A C 1
ATOM 2083 O O . ILE A 1 263 ? 27.908 9.568 -23.839 1.00 88.19 263 ILE A O 1
ATOM 2087 N N . ALA A 1 264 ? 26.385 8.422 -22.658 1.00 86.06 264 ALA A N 1
ATOM 2088 C CA . ALA A 1 264 ? 27.372 7.621 -21.937 1.00 86.06 264 ALA A CA 1
ATOM 2089 C C . ALA A 1 264 ? 28.172 6.707 -22.883 1.00 86.06 264 ALA A C 1
ATOM 2091 O O . ALA A 1 264 ? 29.398 6.648 -22.796 1.00 86.06 264 ALA A O 1
ATOM 2092 N N . GLN A 1 265 ? 27.499 6.034 -23.821 1.00 87.00 265 GLN A N 1
ATOM 2093 C CA . GLN A 1 265 ? 28.138 5.220 -24.859 1.00 87.00 265 GLN A CA 1
ATOM 2094 C C . GLN A 1 265 ? 29.029 6.066 -25.774 1.00 87.00 265 GLN A C 1
ATOM 2096 O O . GLN A 1 265 ? 30.160 5.670 -26.053 1.00 87.00 265 GLN A O 1
ATOM 2101 N N . TRP A 1 266 ? 28.565 7.253 -26.177 1.00 90.56 266 TRP A N 1
ATOM 2102 C CA . TRP A 1 266 ? 29.362 8.204 -26.948 1.00 90.56 266 TRP A CA 1
ATOM 2103 C C . TRP A 1 266 ? 30.631 8.614 -26.189 1.00 90.56 266 TRP A C 1
ATOM 2105 O O . TRP A 1 266 ? 31.725 8.487 -26.736 1.00 90.56 266 TRP A O 1
ATOM 2115 N N . GLY A 1 267 ? 30.520 8.992 -24.912 1.00 89.25 267 GLY A N 1
ATOM 2116 C CA . GLY A 1 267 ? 31.666 9.361 -24.076 1.00 89.25 267 GLY A CA 1
ATOM 2117 C C . GLY A 1 267 ? 32.669 8.219 -23.883 1.00 89.25 267 GLY A C 1
ATOM 2118 O O . GLY A 1 267 ? 33.873 8.427 -24.024 1.00 89.25 267 GLY A O 1
ATOM 2119 N N . MET A 1 268 ? 32.189 6.992 -23.644 1.00 86.94 268 MET A N 1
ATOM 2120 C CA . MET A 1 268 ? 33.053 5.806 -23.567 1.00 86.94 268 MET A CA 1
ATOM 2121 C C . MET A 1 268 ? 33.754 5.520 -24.900 1.00 86.94 268 MET A C 1
ATOM 2123 O O . MET A 1 268 ? 34.939 5.196 -24.908 1.00 86.94 268 MET A O 1
ATOM 2127 N N . SER A 1 269 ? 33.053 5.668 -26.028 1.00 83.75 269 SER A N 1
ATOM 2128 C CA . SER A 1 269 ? 33.634 5.460 -27.360 1.00 83.75 269 SER A CA 1
ATOM 2129 C C . SER A 1 269 ? 34.675 6.522 -27.724 1.00 83.75 269 SER A C 1
ATOM 2131 O O . SER A 1 269 ? 35.703 6.185 -28.305 1.00 83.75 269 SER A O 1
ATOM 2133 N N . ALA A 1 270 ? 34.457 7.780 -27.327 1.00 84.12 270 ALA A N 1
ATOM 2134 C CA . ALA A 1 270 ? 35.402 8.872 -27.531 1.00 84.12 270 ALA A CA 1
ATOM 2135 C C . ALA A 1 270 ? 36.678 8.665 -26.699 1.00 84.12 270 ALA A C 1
ATOM 2137 O O . ALA A 1 270 ? 37.781 8.739 -27.234 1.00 84.12 270 ALA A O 1
ATOM 2138 N N . PHE A 1 271 ? 36.533 8.288 -25.426 1.00 80.19 271 PHE A N 1
ATOM 2139 C CA . PHE A 1 271 ? 37.670 7.996 -24.550 1.00 80.19 271 PHE A CA 1
ATOM 2140 C C . PHE A 1 271 ? 38.438 6.731 -24.981 1.00 80.19 271 PHE A C 1
ATOM 2142 O O . PHE A 1 271 ? 39.663 6.666 -24.890 1.00 80.19 271 PHE A O 1
ATOM 2149 N N . ALA A 1 272 ? 37.744 5.711 -25.495 1.00 78.00 272 ALA A N 1
ATOM 2150 C CA . ALA A 1 272 ? 38.383 4.526 -26.069 1.00 78.00 272 ALA A CA 1
ATOM 2151 C C . ALA A 1 272 ? 39.102 4.829 -27.397 1.00 78.00 272 ALA A C 1
ATOM 2153 O O . ALA A 1 272 ? 40.122 4.208 -27.698 1.00 78.00 272 ALA A O 1
ATOM 2154 N N . ALA A 1 273 ? 38.599 5.785 -28.185 1.00 70.50 273 ALA A N 1
ATOM 2155 C CA . ALA A 1 273 ? 39.235 6.238 -29.418 1.00 70.50 273 ALA A CA 1
ATOM 2156 C C . ALA A 1 273 ? 40.508 7.062 -29.154 1.00 70.50 273 ALA A C 1
ATOM 2158 O O . ALA A 1 273 ? 41.483 6.887 -29.879 1.00 70.50 273 ALA A O 1
ATOM 2159 N N . GLU A 1 274 ? 40.541 7.883 -28.099 1.00 64.69 274 GLU A N 1
ATOM 2160 C CA . GLU A 1 274 ? 41.751 8.609 -27.670 1.00 64.69 274 GLU A CA 1
ATOM 2161 C C . GLU A 1 274 ? 42.856 7.679 -27.137 1.00 64.69 274 GLU A C 1
ATOM 2163 O O . GLU A 1 274 ? 44.036 7.996 -27.253 1.00 64.69 274 GLU A O 1
ATOM 2168 N N . ASN A 1 275 ? 42.498 6.498 -26.619 1.00 60.41 275 ASN A N 1
ATOM 2169 C CA . ASN A 1 275 ? 43.454 5.487 -26.149 1.00 60.41 275 ASN A CA 1
ATOM 2170 C C . ASN A 1 275 ? 43.970 4.539 -27.252 1.00 60.41 275 ASN A C 1
ATOM 2172 O O . ASN A 1 275 ? 44.737 3.616 -26.962 1.00 60.41 275 ASN A O 1
ATOM 2176 N N . LYS A 1 276 ? 43.601 4.746 -28.526 1.00 60.56 276 LYS A N 1
ATOM 2177 C CA . LYS A 1 276 ? 44.305 4.097 -29.640 1.00 60.56 276 LYS A CA 1
ATOM 2178 C C . LYS A 1 276 ? 45.647 4.801 -29.824 1.00 60.56 276 LYS A C 1
ATOM 2180 O O . LYS A 1 276 ? 45.708 5.899 -30.369 1.00 60.56 276 LYS A O 1
ATOM 2185 N N . GLY A 1 277 ? 46.715 4.156 -29.348 1.00 66.44 277 GLY A N 1
ATOM 2186 C CA . GLY A 1 277 ? 48.094 4.580 -29.594 1.00 66.44 277 GLY A CA 1
ATOM 2187 C C . GLY A 1 277 ? 48.360 4.853 -31.083 1.00 66.44 277 GLY A C 1
ATOM 2188 O O . GLY A 1 277 ? 47.596 4.392 -31.938 1.00 66.44 277 GLY A O 1
ATOM 2189 N N . PRO A 1 278 ? 49.415 5.625 -31.408 1.00 64.75 278 PRO A N 1
ATOM 2190 C CA . PRO A 1 278 ? 49.669 6.086 -32.767 1.00 64.75 278 PRO A CA 1
ATOM 2191 C C . PRO A 1 278 ? 49.640 4.915 -33.749 1.00 64.75 278 PRO A C 1
ATOM 2193 O O . PRO A 1 278 ? 50.236 3.869 -33.491 1.00 64.75 278 PRO A O 1
ATOM 2196 N N . ASN A 1 279 ? 48.924 5.101 -34.862 1.00 64.31 279 ASN A N 1
ATOM 2197 C CA . ASN A 1 279 ? 48.850 4.147 -35.962 1.00 64.31 279 ASN A CA 1
ATOM 2198 C C . ASN A 1 279 ? 50.244 4.029 -36.591 1.00 64.31 279 ASN A C 1
ATOM 2200 O O . ASN A 1 279 ? 50.579 4.750 -37.531 1.00 64.31 279 ASN A O 1
ATOM 2204 N N . VAL A 1 280 ? 51.084 3.176 -36.010 1.00 64.56 280 VAL A N 1
ATOM 2205 C CA . VAL A 1 280 ? 52.338 2.757 -36.619 1.00 64.56 280 VAL A CA 1
ATOM 2206 C C . VAL A 1 280 ? 51.949 1.886 -37.807 1.00 64.56 280 VAL A C 1
ATOM 2208 O O . VAL A 1 280 ? 51.638 0.708 -37.664 1.00 64.56 280 VAL A O 1
ATOM 2211 N N . GLY A 1 281 ? 51.847 2.513 -38.982 1.00 61.31 281 GLY A N 1
ATOM 2212 C CA . GLY A 1 281 ? 51.690 1.792 -40.240 1.00 61.31 281 GLY A CA 1
ATOM 2213 C C . GLY A 1 281 ? 52.752 0.697 -40.324 1.00 61.31 281 GLY A C 1
ATOM 2214 O O . GLY A 1 281 ? 53.882 0.916 -39.886 1.00 61.31 281 GLY A O 1
ATOM 2215 N N . ASN A 1 282 ? 52.362 -0.480 -40.819 1.00 60.69 282 ASN A N 1
ATOM 2216 C CA . ASN A 1 282 ? 53.250 -1.628 -40.995 1.00 60.69 282 ASN A CA 1
ATOM 2217 C C . ASN A 1 282 ? 54.581 -1.171 -41.609 1.00 60.69 282 ASN A C 1
ATOM 2219 O O . ASN A 1 282 ? 54.613 -0.685 -42.736 1.00 60.69 282 ASN A O 1
ATOM 2223 N N . LEU A 1 283 ? 55.667 -1.320 -40.851 1.00 59.84 283 LEU A N 1
ATOM 2224 C CA . LEU A 1 283 ? 57.031 -0.987 -41.271 1.00 59.84 283 LEU A CA 1
ATOM 2225 C C . LEU A 1 283 ? 57.681 -2.103 -42.112 1.00 59.84 283 LEU A C 1
ATOM 2227 O O . LEU A 1 283 ? 58.882 -2.049 -42.347 1.00 59.84 283 LEU A O 1
ATOM 2231 N N . ASP A 1 284 ? 56.902 -3.084 -42.578 1.00 61.88 284 ASP A N 1
ATOM 2232 C CA . ASP A 1 284 ? 57.399 -4.254 -43.318 1.00 61.88 284 ASP A CA 1
ATOM 2233 C C . ASP A 1 284 ? 57.232 -4.158 -44.852 1.00 61.88 284 ASP A C 1
ATOM 2235 O O . ASP A 1 284 ? 57.528 -5.121 -45.552 1.00 61.88 284 ASP A O 1
ATOM 2239 N N . ASP A 1 285 ? 56.812 -3.008 -45.396 1.00 60.09 285 ASP A N 1
ATOM 2240 C CA . ASP A 1 285 ? 56.730 -2.760 -46.851 1.00 60.09 285 ASP A CA 1
ATOM 2241 C C . ASP A 1 285 ? 57.789 -1.737 -47.331 1.00 60.09 285 ASP A C 1
ATOM 2243 O O . ASP A 1 285 ? 57.457 -0.704 -47.922 1.00 60.09 285 ASP A O 1
ATOM 2247 N N . ALA A 1 286 ? 59.076 -2.004 -47.073 1.00 45.88 286 ALA A N 1
ATOM 2248 C CA . ALA A 1 286 ? 60.207 -1.272 -47.666 1.00 45.88 286 ALA A CA 1
ATOM 2249 C C . ALA A 1 286 ? 61.367 -2.201 -48.050 1.00 45.88 286 ALA A C 1
ATOM 2251 O O . ALA A 1 286 ? 61.777 -3.024 -47.202 1.00 45.88 286 ALA A O 1
#

Organism: Verticillium longisporum (NCBI:txid100787)

pLDDT: mean 70.83, std 20.19, range [23.11, 93.81]